Protein AF-A0A966EB46-F1 (afdb_monomer)

Structure (mmCIF, N/CA/C/O backbone):
data_AF-A0A966EB46-F1
#
_entry.id   AF-A0A966EB46-F1
#
loop_
_atom_site.group_PDB
_atom_site.id
_atom_site.type_symbol
_atom_site.label_atom_id
_atom_site.label_alt_id
_atom_site.label_comp_id
_atom_site.label_asym_id
_atom_site.label_entity_id
_atom_site.label_seq_id
_atom_site.pdbx_PDB_ins_code
_atom_site.Cartn_x
_atom_site.Cartn_y
_atom_site.Cartn_z
_atom_site.occupancy
_atom_site.B_iso_or_equiv
_atom_site.auth_seq_id
_atom_site.auth_comp_id
_atom_site.auth_asym_id
_atom_site.auth_atom_id
_atom_site.pdbx_PDB_model_num
ATOM 1 N N . MET A 1 1 ? -11.221 33.953 23.189 1.00 56.94 1 MET A N 1
ATOM 2 C CA . MET A 1 1 ? -9.857 33.584 22.719 1.00 56.94 1 MET A CA 1
ATOM 3 C C . MET A 1 1 ? -8.911 34.743 23.007 1.00 56.94 1 MET A C 1
ATOM 5 O O . MET A 1 1 ? -9.134 35.820 22.478 1.00 56.94 1 MET A O 1
ATOM 9 N N . THR A 1 2 ? -7.907 34.552 23.865 1.00 74.56 2 THR A N 1
ATOM 10 C CA . THR A 1 2 ? -7.032 35.621 24.384 1.00 74.56 2 THR A CA 1
ATOM 11 C C . THR A 1 2 ? -6.079 36.184 23.319 1.00 74.56 2 THR A C 1
ATOM 13 O O . THR A 1 2 ? -5.550 35.447 22.484 1.00 74.56 2 THR A O 1
ATOM 16 N N . GLN A 1 3 ? -5.844 37.499 23.348 1.00 78.00 3 GLN A N 1
ATOM 17 C CA . GLN A 1 3 ? -4.992 38.256 22.413 1.00 78.00 3 GLN A CA 1
ATOM 18 C C . GLN A 1 3 ? -3.565 37.676 22.290 1.00 78.00 3 GLN A C 1
ATOM 20 O O . GLN A 1 3 ? -2.986 37.659 21.202 1.00 78.00 3 GLN A O 1
ATOM 25 N N . ALA A 1 4 ? -3.046 37.088 23.373 1.00 75.81 4 ALA A N 1
ATOM 26 C CA . ALA A 1 4 ? -1.774 36.365 23.407 1.00 75.81 4 ALA A CA 1
ATOM 27 C C . ALA A 1 4 ? -1.744 35.136 22.474 1.00 75.81 4 ALA A C 1
ATOM 29 O O . ALA A 1 4 ? -0.764 34.907 21.768 1.00 75.81 4 ALA A O 1
ATOM 30 N N . ARG A 1 5 ? -2.848 34.379 22.387 1.00 77.06 5 ARG A N 1
ATOM 31 C CA . ARG A 1 5 ? -2.943 33.172 21.547 1.00 77.06 5 ARG A CA 1
ATOM 32 C C . ARG A 1 5 ? -2.985 33.511 20.053 1.00 77.06 5 ARG A C 1
ATOM 34 O O . ARG A 1 5 ? -2.507 32.726 19.239 1.00 77.06 5 ARG A O 1
ATOM 41 N N . ARG A 1 6 ? -3.522 34.685 19.684 1.00 78.69 6 ARG A N 1
ATOM 42 C CA . ARG A 1 6 ? -3.468 35.205 18.304 1.00 78.69 6 ARG A CA 1
ATOM 43 C C . ARG A 1 6 ? -2.052 35.635 17.919 1.00 78.69 6 ARG A C 1
ATOM 45 O O . ARG A 1 6 ? -1.591 35.226 16.861 1.00 78.69 6 ARG A O 1
ATOM 52 N N . ARG A 1 7 ? -1.342 36.375 18.782 1.00 82.44 7 ARG A N 1
ATOM 53 C CA . ARG A 1 7 ? 0.055 36.783 18.529 1.00 82.44 7 ARG A CA 1
ATOM 54 C C . ARG A 1 7 ? 0.994 35.580 18.383 1.00 82.44 7 ARG A C 1
ATOM 56 O O . ARG A 1 7 ? 1.761 35.535 17.430 1.00 82.44 7 ARG A O 1
ATOM 63 N N . ALA A 1 8 ? 0.867 34.570 19.247 1.00 80.12 8 ALA A N 1
ATOM 64 C CA . ALA A 1 8 ? 1.670 33.347 19.162 1.00 80.12 8 ALA A CA 1
ATOM 65 C C . ALA A 1 8 ? 1.448 32.575 17.846 1.00 80.12 8 ALA A C 1
ATOM 67 O O . ALA A 1 8 ? 2.410 32.148 17.211 1.00 80.12 8 ALA A O 1
ATOM 68 N N . LYS A 1 9 ? 0.191 32.448 17.390 1.00 82.69 9 LYS A N 1
ATOM 69 C CA . LYS A 1 9 ? -0.121 31.834 16.087 1.00 82.69 9 LYS A CA 1
ATOM 70 C C . LYS A 1 9 ? 0.462 32.622 14.915 1.00 82.69 9 LYS A C 1
ATOM 72 O O . LYS A 1 9 ? 0.921 32.014 13.957 1.00 82.69 9 LYS A O 1
ATOM 77 N N . LEU A 1 10 ? 0.448 33.950 14.994 1.00 85.50 10 LEU A N 1
ATOM 78 C CA . LEU A 1 10 ? 0.932 34.825 13.926 1.00 85.50 10 LEU A CA 1
ATOM 79 C C . LEU A 1 10 ? 2.463 34.764 13.800 1.00 85.50 10 LEU A C 1
ATOM 81 O O . LEU A 1 10 ? 2.973 34.635 12.694 1.00 85.50 10 LEU A O 1
ATOM 85 N N . ILE A 1 11 ? 3.183 34.732 14.927 1.00 85.38 11 ILE A N 1
ATOM 86 C CA . ILE A 1 11 ? 4.644 34.536 14.961 1.00 85.38 11 ILE A CA 1
ATOM 87 C C . ILE A 1 11 ? 5.025 33.147 14.433 1.00 85.38 11 ILE A C 1
ATOM 89 O O . ILE A 1 11 ? 5.951 33.022 13.634 1.00 85.38 11 ILE A O 1
ATOM 93 N N . LEU A 1 12 ? 4.292 32.102 14.837 1.00 84.38 12 LEU A N 1
ATOM 94 C CA . LEU A 1 12 ? 4.511 30.745 14.334 1.00 84.38 12 LEU A CA 1
ATOM 95 C C . LEU A 1 12 ? 4.278 30.667 12.819 1.00 84.38 12 LEU A C 1
ATOM 97 O O . LEU A 1 12 ? 5.110 30.118 12.104 1.00 84.38 12 LEU A O 1
ATOM 101 N N . CYS A 1 13 ? 3.182 31.254 12.329 1.00 85.31 13 CYS A N 1
ATOM 102 C CA . CYS A 1 13 ? 2.861 31.299 10.905 1.00 85.31 13 CYS A CA 1
ATOM 103 C C . CYS A 1 13 ? 3.942 32.036 10.107 1.00 85.31 13 CYS A C 1
ATOM 105 O O . CYS A 1 13 ? 4.389 31.529 9.084 1.00 85.31 13 CYS A O 1
ATOM 107 N N . LEU A 1 14 ? 4.405 33.191 10.593 1.00 86.56 14 LEU A N 1
ATOM 108 C CA . LEU A 1 14 ? 5.467 33.961 9.947 1.00 86.56 14 LEU A CA 1
ATOM 109 C C . LEU A 1 14 ? 6.773 33.159 9.872 1.00 86.56 14 LEU A C 1
ATOM 111 O O . LEU A 1 14 ? 7.412 33.112 8.825 1.00 86.56 14 LEU A O 1
ATOM 115 N N . ARG A 1 15 ? 7.147 32.474 10.960 1.00 83.94 15 ARG A N 1
ATOM 116 C CA . ARG A 1 15 ? 8.347 31.628 11.005 1.00 83.94 15 ARG A CA 1
ATOM 117 C C . ARG A 1 15 ? 8.254 30.446 10.034 1.00 83.94 15 ARG A C 1
ATOM 119 O O . ARG A 1 15 ? 9.239 30.131 9.371 1.00 83.94 15 ARG A O 1
ATOM 126 N N . VAL A 1 16 ? 7.084 29.815 9.916 1.00 83.25 16 VAL A N 1
ATOM 127 C CA . VAL A 1 16 ? 6.846 28.741 8.933 1.00 83.25 16 VAL A CA 1
ATOM 128 C C . VAL A 1 16 ? 6.938 29.280 7.503 1.00 83.25 16 VAL A C 1
ATOM 130 O O . VAL A 1 16 ? 7.611 28.688 6.671 1.00 83.25 16 VAL A O 1
ATOM 133 N N . VAL A 1 17 ? 6.337 30.434 7.213 1.00 84.12 17 VAL A N 1
ATOM 134 C CA . VAL A 1 17 ? 6.397 31.034 5.871 1.00 84.12 17 VAL A CA 1
ATOM 135 C C . VAL A 1 17 ? 7.835 31.397 5.490 1.00 84.12 17 VAL A C 1
ATOM 137 O O . VAL A 1 17 ? 8.282 31.044 4.404 1.00 84.12 17 VAL A O 1
ATOM 140 N N . LEU A 1 18 ? 8.594 32.028 6.392 1.00 86.88 18 LEU A N 1
ATOM 141 C CA . LEU A 1 18 ? 9.994 32.386 6.141 1.00 86.88 18 LEU A CA 1
ATOM 142 C C . LEU A 1 18 ? 10.888 31.159 5.927 1.00 86.88 18 LEU A C 1
ATOM 144 O O . LEU A 1 18 ? 11.730 31.171 5.033 1.00 86.88 18 LEU A O 1
ATOM 148 N N . THR A 1 19 ? 10.694 30.094 6.709 1.00 84.75 19 THR A N 1
ATOM 149 C CA . THR A 1 19 ? 11.456 28.842 6.538 1.00 84.75 19 THR A CA 1
ATOM 150 C C . THR A 1 19 ? 11.133 28.159 5.212 1.00 84.75 19 THR A C 1
ATOM 152 O O . THR A 1 19 ? 12.053 27.731 4.519 1.00 84.75 19 THR A O 1
ATOM 155 N N . VAL A 1 20 ? 9.862 28.125 4.801 1.00 82.50 20 VAL A N 1
ATOM 156 C CA . VAL A 1 20 ? 9.465 27.594 3.487 1.00 82.50 20 VAL A CA 1
ATOM 157 C C . VAL A 1 20 ? 10.079 28.416 2.351 1.00 82.50 20 VAL A C 1
ATOM 159 O O . VAL A 1 20 ? 10.663 27.836 1.440 1.00 82.50 20 VAL A O 1
ATOM 162 N N . ILE A 1 21 ? 10.016 29.751 2.416 1.00 87.25 21 ILE A N 1
ATOM 163 C CA . ILE A 1 21 ? 10.618 30.633 1.400 1.00 87.25 21 ILE A CA 1
ATOM 164 C C . ILE A 1 21 ? 12.132 30.405 1.303 1.00 87.25 21 ILE A C 1
ATOM 166 O O . ILE A 1 21 ? 12.658 30.279 0.197 1.00 87.25 21 ILE A O 1
ATOM 170 N N . ALA A 1 22 ? 12.828 30.303 2.439 1.00 87.88 22 ALA A N 1
ATOM 171 C CA . ALA A 1 22 ? 14.268 30.053 2.470 1.00 87.88 22 ALA A CA 1
ATOM 172 C C . ALA A 1 22 ? 14.638 28.713 1.812 1.00 87.88 22 ALA A C 1
ATOM 174 O O . ALA A 1 22 ? 15.575 28.660 1.017 1.00 87.88 22 ALA A O 1
ATOM 175 N N . TRP A 1 23 ? 13.878 27.647 2.080 1.00 88.62 23 TRP A N 1
ATOM 176 C CA . TRP A 1 23 ? 14.103 26.345 1.449 1.00 88.62 23 TRP A CA 1
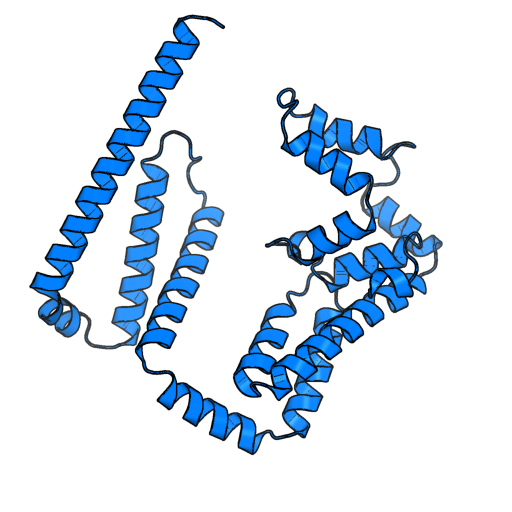ATOM 177 C C . TRP A 1 23 ? 13.801 26.340 -0.043 1.00 88.62 23 TRP A C 1
ATOM 179 O O . TRP A 1 23 ? 14.562 25.751 -0.804 1.00 88.62 23 TRP A O 1
ATOM 189 N N . VAL A 1 24 ? 12.738 27.016 -0.481 1.00 84.50 24 VAL A N 1
ATOM 190 C CA . VAL A 1 24 ? 12.439 27.156 -1.913 1.00 84.50 24 VAL A CA 1
ATOM 191 C C . VAL A 1 24 ? 13.581 27.884 -2.622 1.00 84.50 24 VAL A C 1
ATOM 193 O O . VAL A 1 24 ? 14.070 27.396 -3.638 1.00 84.50 24 VAL A O 1
ATOM 196 N N . ALA A 1 25 ? 14.068 28.995 -2.062 1.00 86.19 25 ALA A N 1
ATOM 197 C CA . ALA A 1 25 ? 15.213 29.719 -2.612 1.00 86.19 25 ALA A CA 1
ATOM 198 C C . ALA A 1 25 ? 16.481 28.848 -2.649 1.00 86.19 25 ALA A C 1
ATOM 200 O O . ALA A 1 25 ? 17.177 28.822 -3.664 1.00 86.19 25 ALA A O 1
ATOM 201 N N . PHE A 1 26 ? 16.749 28.086 -1.583 1.00 88.19 26 PHE A N 1
ATOM 202 C CA . PHE A 1 26 ? 17.873 27.151 -1.527 1.00 88.19 26 PHE A CA 1
ATOM 203 C C . PHE A 1 26 ? 17.765 26.048 -2.586 1.00 88.19 26 PHE A C 1
ATOM 205 O O . PHE A 1 26 ? 18.744 25.776 -3.271 1.00 88.19 26 PHE A O 1
ATOM 212 N N . ILE A 1 27 ? 16.587 25.442 -2.767 1.00 83.38 27 ILE A N 1
ATOM 213 C CA . ILE A 1 27 ? 16.356 24.400 -3.778 1.00 83.38 27 ILE A CA 1
ATOM 214 C C . ILE A 1 27 ? 16.558 24.963 -5.186 1.00 83.38 27 ILE A C 1
ATOM 216 O O . ILE A 1 27 ? 17.227 24.330 -5.998 1.00 83.38 27 ILE A O 1
ATOM 220 N N . VAL A 1 28 ? 16.030 26.157 -5.475 1.00 85.75 28 VAL A N 1
ATOM 221 C CA . VAL A 1 28 ? 16.218 26.822 -6.775 1.00 85.75 28 VAL A CA 1
ATOM 222 C C . VAL A 1 28 ? 17.699 27.108 -7.028 1.00 85.75 28 VAL A C 1
ATOM 224 O O . VAL A 1 28 ? 18.202 26.816 -8.113 1.00 85.75 28 VAL A O 1
ATOM 227 N N . TYR A 1 29 ? 18.415 27.616 -6.022 1.00 87.00 29 TYR A N 1
ATOM 228 C CA . TYR A 1 29 ? 19.851 27.869 -6.113 1.00 87.00 29 TYR A CA 1
ATOM 229 C C . TYR A 1 29 ? 20.654 26.577 -6.312 1.00 87.00 29 TYR A C 1
ATOM 231 O O . TYR A 1 29 ? 21.479 26.499 -7.220 1.00 87.00 29 TYR A O 1
ATOM 239 N N . ALA A 1 30 ? 20.377 25.538 -5.522 1.00 82.62 30 ALA A N 1
ATOM 240 C CA . ALA A 1 30 ? 21.029 24.236 -5.625 1.00 82.62 30 ALA A CA 1
ATOM 241 C C . ALA A 1 30 ? 20.759 23.568 -6.981 1.00 82.62 30 ALA A C 1
ATOM 243 O O . ALA A 1 30 ? 21.666 22.985 -7.568 1.00 82.62 30 ALA A O 1
ATOM 244 N N . HIS A 1 31 ? 19.543 23.694 -7.515 1.00 80.88 31 HIS A N 1
ATOM 245 C CA . HIS A 1 31 ? 19.193 23.208 -8.847 1.00 80.88 31 HIS A CA 1
ATOM 246 C C . HIS A 1 31 ? 19.954 23.968 -9.943 1.00 80.88 31 HIS A C 1
ATOM 248 O O . HIS A 1 31 ? 20.527 23.345 -10.834 1.00 80.88 31 HIS A O 1
ATOM 254 N N . HIS A 1 32 ? 20.023 25.301 -9.860 1.00 85.19 32 HIS A N 1
ATOM 255 C CA . HIS A 1 32 ? 20.805 26.116 -10.793 1.00 85.19 32 HIS A CA 1
ATOM 256 C C . HIS A 1 32 ? 22.296 25.742 -10.760 1.00 85.19 32 HIS A C 1
ATOM 258 O O . HIS A 1 32 ? 22.914 25.547 -11.806 1.00 85.19 32 HIS A O 1
ATOM 264 N N . LEU A 1 33 ? 22.864 25.580 -9.560 1.00 82.69 33 LEU A N 1
ATOM 265 C CA . LEU A 1 33 ? 24.246 25.139 -9.371 1.00 82.69 33 LEU A CA 1
ATOM 266 C C . LEU A 1 33 ? 24.458 23.727 -9.935 1.00 82.69 33 LEU A C 1
ATOM 268 O O . LEU A 1 33 ? 25.438 23.473 -10.628 1.00 82.69 33 LEU A O 1
ATOM 272 N N . SER A 1 34 ? 23.507 22.819 -9.708 1.00 78.19 34 SER A N 1
ATOM 273 C CA . SER A 1 34 ? 23.574 21.462 -10.246 1.00 78.19 34 SER A CA 1
ATOM 274 C C . SER A 1 34 ? 23.610 21.451 -11.769 1.00 78.19 34 SER A C 1
ATOM 276 O O . SER A 1 34 ? 24.324 20.618 -12.311 1.00 78.19 34 SER A O 1
ATOM 278 N N . HIS A 1 35 ? 22.874 22.330 -12.457 1.00 79.44 35 HIS A N 1
ATOM 279 C CA . HIS A 1 35 ? 22.935 22.440 -13.923 1.00 79.44 35 HIS A CA 1
ATOM 280 C C . HIS A 1 35 ? 24.264 23.014 -14.404 1.00 79.44 35 HIS A C 1
ATOM 282 O O . HIS A 1 35 ? 24.820 22.510 -15.377 1.00 79.44 35 HIS A O 1
ATOM 288 N N . ALA A 1 36 ? 24.803 24.010 -13.698 1.00 84.25 36 ALA A N 1
ATOM 289 C CA . ALA A 1 36 ? 26.088 24.619 -14.034 1.00 84.25 36 ALA A CA 1
ATOM 290 C C . ALA A 1 36 ? 27.265 23.630 -13.919 1.00 84.25 36 ALA A C 1
ATOM 292 O O . ALA A 1 36 ? 28.162 23.653 -14.755 1.00 84.25 36 ALA A O 1
ATOM 293 N N . TYR A 1 37 ? 27.233 22.727 -12.931 1.00 84.19 37 TYR A N 1
ATOM 294 C CA . TYR A 1 37 ? 28.319 21.776 -12.645 1.00 84.19 37 TYR A CA 1
ATOM 295 C C . TYR A 1 37 ? 27.968 20.316 -12.971 1.00 84.19 37 TYR A C 1
ATOM 297 O O . TYR A 1 37 ? 28.654 19.385 -12.547 1.00 84.19 37 TYR A O 1
ATOM 305 N N . LEU A 1 38 ? 26.901 20.080 -13.740 1.00 76.69 38 LEU A N 1
ATOM 306 C CA . LEU A 1 38 ? 26.339 18.740 -13.949 1.00 76.69 38 LEU A CA 1
ATOM 307 C C . LEU A 1 38 ? 27.336 17.771 -14.610 1.00 76.69 38 LEU A C 1
ATOM 309 O O . LEU A 1 38 ? 27.320 16.574 -14.323 1.00 76.69 38 LEU A O 1
ATOM 313 N N . GLY A 1 39 ? 28.213 18.288 -15.478 1.00 73.12 39 GLY A N 1
ATOM 314 C CA . GLY A 1 39 ? 29.269 17.518 -16.142 1.00 73.12 39 GLY A CA 1
ATOM 315 C C . GLY A 1 39 ? 30.388 17.077 -15.194 1.00 73.12 39 GLY A C 1
ATOM 316 O O . GLY A 1 39 ? 30.780 15.912 -15.220 1.00 73.12 39 GLY A O 1
ATOM 317 N N . GLU A 1 40 ? 30.843 17.971 -14.315 1.00 80.50 40 GLU A N 1
ATOM 318 C CA . GLU A 1 40 ? 31.893 17.694 -13.323 1.00 80.50 40 GLU A CA 1
ATOM 319 C C . GLU A 1 40 ? 31.397 16.767 -12.208 1.00 80.50 40 GLU A C 1
ATOM 321 O O . GLU A 1 40 ? 32.100 15.857 -11.775 1.00 80.50 40 GLU A O 1
ATOM 326 N N . ILE A 1 41 ? 30.143 16.937 -11.783 1.00 74.38 41 ILE A N 1
ATOM 327 C CA . ILE A 1 41 ? 29.510 16.057 -10.794 1.00 74.38 41 ILE A CA 1
ATOM 328 C C . ILE A 1 41 ? 29.399 14.631 -11.351 1.00 74.38 41 ILE A C 1
ATOM 330 O O . ILE A 1 41 ? 29.695 13.659 -10.654 1.00 74.38 41 ILE A O 1
ATOM 334 N N . LYS A 1 42 ? 29.003 14.487 -12.623 1.00 76.12 42 LYS A N 1
ATOM 335 C CA . LYS A 1 42 ? 28.895 13.175 -13.275 1.00 76.12 42 LYS A CA 1
ATOM 336 C C . LYS A 1 42 ? 30.251 12.499 -13.459 1.00 76.12 42 LYS A C 1
ATOM 338 O O . LYS A 1 42 ? 30.329 11.291 -13.239 1.00 76.12 42 LYS A O 1
ATOM 343 N N . SER A 1 43 ? 31.294 13.244 -13.829 1.00 77.69 43 SER A N 1
ATOM 344 C CA . SER A 1 43 ? 32.644 12.690 -13.981 1.00 77.69 43 SER A CA 1
ATOM 345 C C . SER A 1 43 ? 33.265 12.302 -12.635 1.00 77.69 43 SER A C 1
ATOM 347 O O . SER A 1 43 ? 33.896 11.251 -12.550 1.00 77.69 43 SER A O 1
ATOM 349 N N . ALA A 1 44 ? 33.013 13.069 -11.569 1.00 78.38 44 ALA A N 1
ATOM 350 C CA . ALA A 1 44 ? 33.480 12.757 -10.218 1.00 78.38 44 ALA A CA 1
ATOM 351 C C . ALA A 1 44 ? 32.787 11.527 -9.606 1.00 78.38 44 ALA A C 1
ATOM 353 O O . ALA A 1 44 ? 33.417 10.745 -8.897 1.00 78.38 44 ALA A O 1
ATOM 354 N N . LEU A 1 45 ? 31.492 11.330 -9.882 1.00 77.62 45 LEU A N 1
ATOM 355 C CA . LEU A 1 45 ? 30.738 10.188 -9.356 1.00 77.62 45 LEU A CA 1
ATOM 356 C C . LEU A 1 45 ? 31.017 8.880 -10.107 1.00 77.62 45 LEU A C 1
ATOM 358 O O . LEU A 1 45 ? 30.687 7.822 -9.578 1.00 77.62 45 LEU A O 1
ATOM 362 N N . GLY A 1 46 ? 31.655 8.920 -11.279 1.00 79.75 46 GLY A N 1
ATOM 363 C CA . GLY A 1 46 ? 32.188 7.757 -11.997 1.00 79.75 46 GLY A CA 1
ATOM 364 C C . GLY A 1 46 ? 31.128 6.788 -12.534 1.00 79.75 46 GLY A C 1
ATOM 365 O O . GLY A 1 46 ? 30.875 6.739 -13.734 1.00 79.75 46 GLY A O 1
ATOM 366 N N . SER A 1 47 ? 30.509 5.994 -11.658 1.00 81.50 47 SER A N 1
ATOM 367 C CA . SER A 1 47 ? 29.567 4.928 -12.019 1.00 81.50 47 SER A CA 1
ATOM 368 C C . SER A 1 47 ? 28.095 5.343 -11.846 1.00 81.50 47 SER A C 1
ATOM 370 O O . SER A 1 47 ? 27.754 6.164 -10.996 1.00 81.50 47 SER A O 1
ATOM 372 N N . LYS A 1 48 ? 27.175 4.751 -12.620 1.00 76.19 48 LYS A N 1
ATOM 373 C CA . LYS A 1 48 ? 25.724 4.933 -12.415 1.00 76.19 48 LYS A CA 1
ATOM 374 C C . LYS A 1 48 ? 25.245 4.590 -10.986 1.00 76.19 48 LYS A C 1
ATOM 376 O O . LYS A 1 48 ? 24.513 5.401 -10.421 1.00 76.19 48 LYS A O 1
ATOM 381 N N . PRO A 1 49 ? 25.640 3.464 -10.351 1.00 77.12 49 PRO A N 1
ATOM 382 C CA . PRO A 1 49 ? 25.147 3.137 -9.009 1.00 77.12 49 PRO A CA 1
ATOM 383 C C . PRO A 1 49 ? 25.599 4.138 -7.938 1.00 77.12 49 PRO A C 1
ATOM 385 O O . PRO A 1 49 ? 24.819 4.476 -7.050 1.00 77.12 49 PRO A O 1
ATOM 388 N N . THR A 1 50 ? 26.813 4.686 -8.033 1.00 79.81 50 THR A N 1
ATOM 389 C CA . THR A 1 50 ? 27.285 5.729 -7.106 1.00 79.81 50 THR A CA 1
ATOM 390 C C . THR A 1 50 ? 26.513 7.038 -7.269 1.00 79.81 50 THR A C 1
ATOM 392 O O . THR A 1 50 ? 26.225 7.693 -6.269 1.00 79.81 50 THR A O 1
ATOM 395 N N . GLN A 1 51 ? 26.086 7.387 -8.488 1.00 79.56 51 GLN A N 1
ATOM 396 C CA . GLN A 1 51 ? 25.182 8.524 -8.716 1.00 79.56 51 GLN A CA 1
ATOM 397 C C . GLN A 1 51 ? 23.813 8.309 -8.051 1.00 79.56 51 GLN A C 1
ATOM 399 O O . GLN A 1 51 ? 23.295 9.225 -7.414 1.00 79.56 51 GLN A O 1
ATOM 404 N N . VAL A 1 52 ? 23.248 7.099 -8.138 1.00 79.06 52 VAL A N 1
ATOM 405 C CA . VAL A 1 52 ? 21.968 6.751 -7.492 1.00 79.06 52 VAL A CA 1
ATOM 406 C C . VAL A 1 52 ? 22.074 6.836 -5.969 1.00 79.06 52 VAL A C 1
ATOM 408 O O . VAL A 1 52 ? 21.230 7.457 -5.323 1.00 79.06 52 VAL A O 1
ATOM 411 N N . ILE A 1 53 ? 23.135 6.273 -5.386 1.00 81.75 53 ILE A N 1
ATOM 412 C CA . ILE A 1 53 ? 23.381 6.340 -3.938 1.00 81.75 53 ILE A CA 1
ATOM 413 C C . ILE A 1 53 ? 23.524 7.798 -3.486 1.00 81.75 53 ILE A C 1
ATOM 415 O O . ILE A 1 53 ? 22.891 8.202 -2.510 1.00 81.75 53 ILE A O 1
ATOM 419 N N . ALA A 1 54 ? 24.293 8.610 -4.216 1.00 83.50 54 ALA A N 1
ATOM 420 C CA . ALA A 1 54 ? 24.458 10.027 -3.908 1.00 83.50 54 ALA A CA 1
ATOM 421 C C . ALA A 1 54 ? 23.119 10.784 -3.952 1.00 83.50 54 ALA A C 1
ATOM 423 O O . ALA A 1 54 ? 22.830 11.563 -3.046 1.00 83.50 54 ALA A O 1
ATOM 424 N N . GLN A 1 55 ? 22.264 10.513 -4.943 1.00 82.50 55 GLN A N 1
ATOM 425 C CA . GLN A 1 55 ? 20.925 11.106 -5.036 1.00 82.50 55 GLN A CA 1
ATOM 426 C C . GLN A 1 55 ? 20.035 10.727 -3.848 1.00 82.50 55 GLN A C 1
ATOM 428 O O . GLN A 1 55 ? 19.380 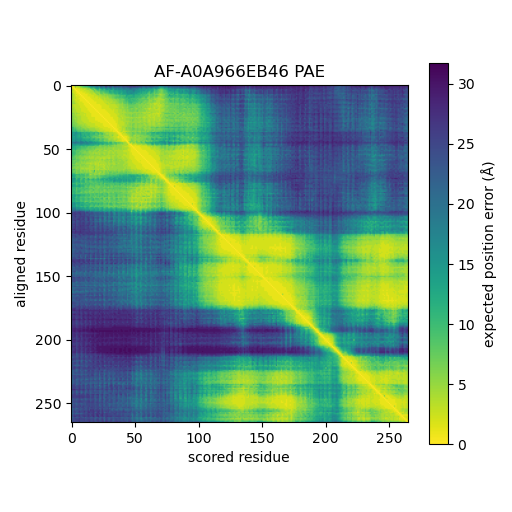11.599 -3.279 1.00 82.50 55 GLN A O 1
ATOM 433 N N . ILE A 1 56 ? 20.037 9.455 -3.432 1.00 81.50 56 ILE A N 1
ATOM 434 C CA . ILE A 1 56 ? 19.269 8.980 -2.269 1.00 81.50 56 ILE A CA 1
ATOM 435 C C . ILE A 1 56 ? 19.728 9.689 -0.994 1.00 81.50 56 ILE A C 1
ATOM 437 O O . ILE A 1 56 ? 18.893 10.148 -0.209 1.00 81.50 56 ILE A O 1
ATOM 441 N N . VAL A 1 57 ? 21.044 9.796 -0.786 1.00 84.62 57 VAL A N 1
ATOM 442 C CA . VAL A 1 57 ? 21.626 10.449 0.394 1.00 84.62 57 VAL A CA 1
ATOM 443 C C . VAL A 1 57 ? 21.286 11.937 0.411 1.00 84.62 57 VAL A C 1
ATOM 445 O O . VAL A 1 57 ? 20.802 12.434 1.426 1.00 84.62 57 VAL A O 1
ATOM 448 N N . VAL A 1 58 ? 21.473 12.638 -0.710 1.00 85.62 58 VAL A N 1
ATOM 449 C CA . VAL A 1 58 ? 21.184 14.075 -0.823 1.00 85.62 58 VAL A CA 1
ATOM 450 C C . VAL A 1 58 ? 19.698 14.358 -0.625 1.00 85.62 58 VAL A C 1
ATOM 452 O O . VAL A 1 58 ? 19.354 15.244 0.156 1.00 85.62 58 VAL A O 1
ATOM 455 N N . LEU A 1 59 ? 18.809 13.591 -1.265 1.00 82.50 59 LEU A N 1
ATOM 456 C CA . LEU A 1 59 ? 17.363 13.755 -1.110 1.00 82.50 59 LEU A CA 1
ATOM 457 C C . LEU A 1 59 ? 16.932 13.503 0.340 1.00 82.50 59 LEU A C 1
ATOM 459 O O . LEU A 1 59 ? 16.181 14.293 0.911 1.00 82.50 59 LEU A O 1
ATOM 463 N N . SER A 1 60 ? 17.459 12.446 0.962 1.00 82.19 60 SER A N 1
ATOM 464 C CA . SER A 1 60 ? 17.146 12.121 2.356 1.00 82.19 60 SER A CA 1
ATOM 465 C C . SER A 1 60 ? 17.635 13.203 3.319 1.00 82.19 60 SER A C 1
ATOM 467 O O . SER A 1 60 ? 16.896 13.613 4.212 1.00 82.19 60 SER A O 1
ATOM 469 N N . ALA A 1 61 ? 18.855 13.709 3.119 1.00 82.81 61 ALA A N 1
ATOM 470 C CA . ALA A 1 61 ? 19.401 14.801 3.915 1.00 82.81 61 ALA A CA 1
ATOM 471 C C . ALA A 1 61 ? 18.572 16.083 3.749 1.00 82.81 61 ALA A C 1
ATOM 473 O O . ALA A 1 61 ? 18.225 16.720 4.740 1.00 82.81 61 ALA A O 1
ATOM 474 N N . LEU A 1 62 ? 18.193 16.431 2.517 1.00 84.88 62 LEU A N 1
ATOM 475 C CA . LEU A 1 62 ? 17.396 17.620 2.219 1.00 84.88 62 LEU A CA 1
ATOM 476 C C . LEU A 1 62 ? 16.029 17.576 2.913 1.00 84.88 62 LEU A C 1
ATOM 478 O O . LEU A 1 62 ? 15.665 18.522 3.610 1.00 84.88 62 LEU A O 1
ATOM 482 N N . VAL A 1 63 ? 15.297 16.464 2.799 1.00 80.81 63 VAL A N 1
ATOM 483 C CA . VAL A 1 63 ? 13.995 16.314 3.468 1.00 80.81 63 VAL A CA 1
ATOM 484 C C . VAL A 1 63 ? 14.159 16.309 4.992 1.00 80.81 63 VAL A C 1
ATOM 486 O O . VAL A 1 63 ? 13.365 16.940 5.690 1.00 80.81 63 VAL A O 1
ATOM 489 N N . TYR A 1 64 ? 15.210 15.675 5.521 1.00 84.12 64 TYR A N 1
ATOM 490 C C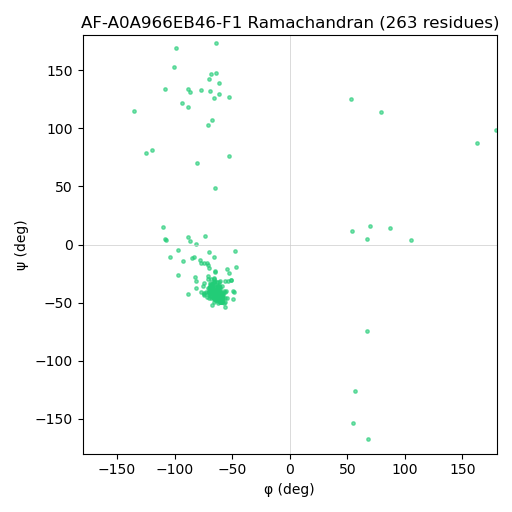A . TYR A 1 64 ? 15.509 15.694 6.954 1.00 84.12 64 TYR A CA 1
ATOM 491 C C . TYR A 1 64 ? 15.766 17.117 7.475 1.00 84.12 64 TYR A C 1
ATOM 493 O O . TYR A 1 64 ? 15.175 17.517 8.479 1.00 84.12 64 TYR A O 1
ATOM 501 N N . PHE A 1 65 ? 16.586 17.916 6.784 1.00 84.12 65 PHE A N 1
ATOM 502 C CA . PHE A 1 65 ? 16.868 19.299 7.179 1.00 84.12 65 PHE A CA 1
ATOM 503 C C . PHE A 1 65 ? 15.644 20.215 7.046 1.00 84.12 65 PHE A C 1
ATOM 505 O O . PHE A 1 65 ? 15.427 21.063 7.917 1.00 84.12 65 PHE A O 1
ATOM 512 N N . ILE A 1 66 ? 14.804 20.020 6.022 1.00 81.94 66 ILE A N 1
ATOM 513 C CA . ILE A 1 66 ? 13.512 20.713 5.911 1.00 81.94 66 ILE A CA 1
ATOM 514 C C . ILE A 1 66 ? 12.653 20.400 7.135 1.00 81.94 66 ILE A C 1
ATOM 516 O O . ILE A 1 66 ? 12.164 21.320 7.792 1.00 81.94 66 ILE A O 1
ATOM 520 N N . MET A 1 67 ? 12.516 19.120 7.487 1.00 77.94 67 MET A N 1
ATOM 521 C CA . MET A 1 67 ? 11.723 18.715 8.645 1.00 77.94 67 MET A CA 1
ATOM 522 C C . MET A 1 67 ? 12.282 19.256 9.964 1.00 77.94 67 MET A C 1
ATOM 524 O O . MET A 1 67 ? 11.506 19.729 10.790 1.00 77.94 67 MET A O 1
ATOM 528 N N . LEU A 1 68 ? 13.606 19.265 10.141 1.00 82.19 68 LEU A N 1
ATOM 529 C CA . LEU A 1 68 ? 14.262 19.817 11.331 1.00 82.19 68 LEU A CA 1
ATOM 530 C C . LEU A 1 68 ? 14.066 21.339 11.459 1.00 82.19 68 LEU A C 1
ATOM 532 O O . LEU A 1 68 ? 13.988 21.872 12.564 1.00 82.19 68 LEU A O 1
ATOM 536 N N . SER A 1 69 ? 13.972 22.052 10.335 1.00 81.31 69 SER A N 1
ATOM 537 C CA . SER A 1 69 ? 13.768 23.507 10.324 1.00 81.31 69 SER A CA 1
ATOM 538 C C . SER A 1 69 ? 12.336 23.938 10.679 1.00 81.31 69 SER A C 1
ATOM 540 O O . SER A 1 69 ? 12.104 25.106 11.011 1.00 81.31 69 SER A O 1
ATOM 542 N N . LEU A 1 70 ? 11.373 23.009 10.636 1.00 80.38 70 LEU A N 1
ATOM 543 C CA . LEU A 1 70 ? 9.962 23.279 10.888 1.00 80.38 70 LEU A CA 1
ATOM 544 C C . LEU A 1 70 ? 9.634 23.156 12.389 1.00 80.38 70 LEU A C 1
ATOM 546 O O . LEU A 1 70 ? 9.701 22.069 12.956 1.00 80.38 70 LEU A O 1
ATOM 550 N N . PRO A 1 71 ? 9.179 24.238 13.049 1.00 72.94 71 PRO A N 1
ATOM 551 C CA . PRO A 1 71 ? 9.038 24.294 14.509 1.00 72.94 71 PRO A CA 1
ATOM 552 C C . PRO A 1 71 ? 7.912 23.420 15.091 1.00 72.94 71 PRO A C 1
ATOM 554 O O . PRO A 1 71 ? 7.756 23.365 16.307 1.00 72.94 71 PRO A O 1
ATOM 557 N N . PHE A 1 72 ? 7.088 22.796 14.247 1.00 74.62 72 PHE A N 1
ATOM 558 C CA . PHE A 1 72 ? 5.950 21.969 14.657 1.00 74.62 72 PHE A CA 1
ATOM 559 C C . PHE A 1 72 ? 6.210 20.465 14.530 1.00 74.62 72 PHE A C 1
ATOM 561 O O . PHE A 1 72 ? 5.389 19.677 15.003 1.00 74.62 72 PHE A O 1
ATOM 568 N N . LEU A 1 73 ? 7.301 20.059 13.874 1.00 72.19 73 LEU A N 1
ATOM 569 C CA . LEU A 1 73 ? 7.608 18.648 13.690 1.00 72.19 73 LEU A CA 1
ATOM 570 C C . LEU A 1 73 ? 8.428 18.130 14.878 1.00 72.19 73 LEU A C 1
ATOM 572 O O . LEU A 1 73 ? 9.378 18.788 15.302 1.00 72.19 73 LEU A O 1
ATOM 576 N N . PRO A 1 74 ? 8.070 16.964 15.441 1.00 73.81 74 PRO A N 1
ATOM 577 C CA . PRO A 1 74 ? 8.912 16.311 16.429 1.00 73.81 74 PRO A CA 1
ATOM 578 C C . PRO A 1 74 ? 10.243 15.906 15.784 1.00 73.81 74 PRO A C 1
ATOM 580 O O . PRO A 1 74 ? 10.280 15.543 14.606 1.00 73.81 74 PRO A O 1
ATOM 583 N N . ASN A 1 75 ? 11.326 15.924 16.565 1.00 76.88 75 ASN A N 1
ATOM 584 C CA . ASN A 1 75 ? 12.625 15.428 16.112 1.00 76.88 75 ASN A CA 1
ATOM 585 C C . ASN A 1 75 ? 12.468 14.002 15.571 1.00 76.88 75 ASN A C 1
ATOM 587 O O . ASN A 1 75 ? 11.920 13.129 16.253 1.00 76.88 75 ASN A O 1
ATOM 591 N N . LEU A 1 76 ? 12.941 13.765 14.345 1.00 75.12 76 LEU A N 1
ATOM 592 C CA . LEU A 1 76 ? 12.884 12.438 13.752 1.00 75.12 76 LEU A CA 1
ATOM 593 C C . LEU A 1 76 ? 13.828 11.514 14.524 1.00 75.12 76 LEU A C 1
ATOM 595 O O . LEU A 1 76 ? 15.045 11.596 14.395 1.00 75.12 76 LEU A O 1
ATOM 599 N N . GLY A 1 77 ? 13.258 10.614 15.325 1.00 80.06 77 GLY A N 1
ATOM 600 C CA . GLY A 1 77 ? 14.006 9.483 15.866 1.00 80.06 77 GLY A CA 1
ATOM 601 C C . GLY A 1 77 ? 14.476 8.546 14.748 1.00 80.06 77 GLY A C 1
ATOM 602 O O . GLY A 1 77 ? 14.056 8.669 13.596 1.00 80.06 77 GLY A O 1
ATOM 603 N N . VAL A 1 78 ? 15.288 7.547 15.100 1.00 77.19 78 VAL A N 1
ATOM 604 C CA . VAL A 1 78 ? 15.876 6.580 14.149 1.00 77.19 78 VAL A CA 1
ATOM 605 C C . VAL A 1 78 ? 14.826 5.976 13.206 1.00 77.19 78 VAL A C 1
ATOM 607 O O . VAL A 1 78 ? 15.051 5.900 12.004 1.00 77.19 78 VAL A O 1
ATOM 610 N N . ARG A 1 79 ? 13.627 5.657 13.719 1.00 66.62 79 ARG A N 1
ATOM 611 C CA . ARG A 1 79 ? 12.502 5.147 12.913 1.00 66.62 79 ARG A CA 1
ATOM 612 C C . ARG A 1 79 ? 12.060 6.118 11.814 1.00 66.62 79 ARG A C 1
ATOM 614 O O . ARG A 1 79 ? 11.791 5.689 10.700 1.00 66.62 79 ARG A O 1
ATOM 621 N N . GLY A 1 80 ? 11.991 7.414 12.115 1.00 73.75 80 GLY A N 1
ATOM 622 C CA . GLY A 1 80 ? 11.610 8.439 11.142 1.00 73.75 80 GLY A CA 1
ATOM 623 C C . GLY A 1 80 ? 12.657 8.598 10.043 1.00 73.75 80 GLY A C 1
ATOM 624 O O . GLY A 1 80 ? 12.302 8.670 8.871 1.00 73.75 80 GLY A O 1
ATOM 625 N N . VAL A 1 81 ? 13.941 8.564 10.412 1.00 79.62 81 VAL A N 1
ATOM 626 C CA . VAL A 1 81 ? 15.055 8.593 9.451 1.00 79.62 81 VAL A CA 1
ATOM 627 C C . VAL A 1 81 ? 15.019 7.365 8.538 1.00 79.62 81 VAL A C 1
ATOM 629 O O . VAL A 1 81 ? 15.173 7.510 7.329 1.00 79.62 81 VAL A O 1
ATOM 632 N N . SER A 1 82 ? 14.734 6.173 9.076 1.00 73.62 82 SER A N 1
ATOM 633 C CA . SER A 1 82 ? 14.588 4.951 8.274 1.00 73.62 82 SER A CA 1
ATOM 634 C C . SER A 1 82 ? 13.420 5.027 7.289 1.00 73.62 82 SER A C 1
ATOM 636 O O . SER A 1 82 ? 13.589 4.670 6.126 1.00 73.62 82 SER A O 1
ATOM 638 N N . VAL A 1 83 ? 12.250 5.523 7.716 1.00 72.81 83 VAL A N 1
ATOM 639 C CA . VAL A 1 83 ? 11.096 5.708 6.818 1.00 72.81 83 VAL A CA 1
ATOM 640 C C . VAL A 1 83 ? 11.426 6.710 5.712 1.00 72.81 83 VAL A C 1
ATOM 642 O O . VAL A 1 83 ? 11.117 6.467 4.550 1.00 72.81 83 VAL A O 1
ATOM 645 N N . LEU A 1 84 ? 12.092 7.813 6.050 1.00 77.38 84 LEU A N 1
ATOM 646 C CA . LEU A 1 84 ? 12.475 8.848 5.094 1.00 77.38 84 LEU A CA 1
ATOM 647 C C . LEU A 1 84 ? 13.494 8.318 4.072 1.00 77.38 84 LEU A C 1
ATOM 649 O O . LEU A 1 84 ? 13.300 8.507 2.874 1.00 77.38 84 LEU A O 1
ATOM 653 N N . ALA A 1 85 ? 14.510 7.574 4.517 1.00 75.25 85 ALA A N 1
ATOM 654 C CA . ALA A 1 85 ? 15.461 6.909 3.627 1.00 75.25 85 ALA A CA 1
ATOM 655 C C . ALA A 1 85 ? 14.769 5.894 2.702 1.00 75.25 85 ALA A C 1
ATOM 657 O O . ALA A 1 85 ? 15.037 5.879 1.503 1.00 75.25 85 ALA A O 1
ATOM 658 N N . MET A 1 86 ? 13.835 5.094 3.231 1.00 77.88 86 MET A N 1
ATOM 659 C CA . MET A 1 86 ? 13.043 4.147 2.440 1.00 77.88 86 MET A CA 1
ATOM 660 C C . MET A 1 86 ? 12.253 4.857 1.332 1.00 77.88 86 MET A C 1
ATOM 662 O O . MET A 1 86 ? 12.313 4.445 0.175 1.00 77.88 86 MET A O 1
ATOM 666 N N . TRP A 1 87 ? 11.559 5.952 1.656 1.00 73.94 87 TRP A N 1
ATOM 667 C CA . TRP A 1 87 ? 10.827 6.738 0.659 1.00 73.94 87 TRP A CA 1
ATOM 668 C C . TRP A 1 87 ? 11.752 7.372 -0.378 1.00 73.94 87 TRP A C 1
ATOM 670 O O . TRP A 1 87 ? 11.444 7.307 -1.566 1.00 73.94 87 TRP A O 1
ATOM 680 N N . SER A 1 88 ? 12.899 7.922 0.030 1.00 74.50 88 SER A N 1
ATOM 681 C CA . SER A 1 88 ? 13.897 8.462 -0.900 1.00 74.50 88 SER A CA 1
ATOM 682 C C . SER A 1 88 ? 14.425 7.399 -1.864 1.00 74.50 88 SER A C 1
ATOM 684 O O . SER A 1 88 ? 14.564 7.680 -3.051 1.00 74.50 88 SER A O 1
ATOM 686 N N . ILE A 1 89 ? 14.676 6.174 -1.385 1.00 76.88 89 ILE A N 1
ATOM 687 C CA . ILE A 1 89 ? 15.086 5.041 -2.230 1.00 76.88 89 ILE A CA 1
ATOM 688 C C . ILE A 1 89 ? 14.014 4.749 -3.278 1.00 76.88 89 ILE A C 1
ATOM 690 O O . ILE A 1 89 ? 14.339 4.662 -4.461 1.00 76.88 89 ILE A O 1
ATOM 694 N N . ILE A 1 90 ? 12.747 4.634 -2.869 1.00 77.38 90 ILE A N 1
ATOM 695 C CA . ILE A 1 90 ? 11.627 4.362 -3.782 1.00 77.38 90 ILE A CA 1
ATOM 696 C C . ILE A 1 90 ? 11.511 5.467 -4.839 1.00 77.38 90 ILE A C 1
ATOM 698 O O . ILE A 1 90 ? 11.396 5.176 -6.028 1.00 77.38 90 ILE A O 1
ATOM 702 N N . LEU A 1 91 ? 11.585 6.733 -4.421 1.00 76.44 91 LEU A N 1
ATOM 703 C CA . LEU A 1 91 ? 11.401 7.893 -5.293 1.00 76.44 91 LEU A CA 1
ATOM 704 C C . LEU A 1 91 ? 12.548 8.027 -6.308 1.00 76.44 91 LEU A C 1
ATOM 706 O O . LEU A 1 91 ? 12.297 8.191 -7.501 1.00 76.44 91 LEU A O 1
ATOM 710 N N . VAL A 1 92 ? 13.802 7.887 -5.860 1.00 79.50 92 VAL A N 1
ATOM 711 C CA . VAL A 1 92 ? 14.978 7.926 -6.746 1.00 79.50 92 VAL A CA 1
ATOM 712 C C . VAL A 1 92 ? 14.989 6.726 -7.691 1.00 79.50 92 VAL A C 1
ATOM 714 O O . VAL A 1 92 ? 15.232 6.899 -8.883 1.00 79.50 92 VAL A O 1
ATOM 717 N N . SER A 1 93 ? 14.671 5.526 -7.200 1.00 73.06 93 SER A N 1
ATOM 718 C CA . SER A 1 93 ? 14.604 4.325 -8.043 1.00 73.06 93 SER A CA 1
ATOM 719 C C . SER A 1 93 ? 13.519 4.459 -9.112 1.00 73.06 93 SER A C 1
ATOM 721 O O . SER A 1 93 ? 13.775 4.180 -10.280 1.00 73.06 93 SER A O 1
ATOM 723 N N . GLY A 1 94 ? 12.335 4.961 -8.744 1.00 71.62 94 GLY A N 1
ATOM 724 C CA . GLY A 1 94 ? 11.250 5.238 -9.686 1.00 71.62 94 GLY A CA 1
ATOM 725 C C . GLY A 1 94 ? 11.625 6.289 -10.735 1.00 71.62 94 GLY A C 1
ATOM 726 O O . GLY A 1 94 ? 11.355 6.097 -11.918 1.00 71.62 94 GLY A O 1
ATOM 727 N N . HIS A 1 95 ? 12.308 7.365 -10.331 1.00 78.06 95 HIS A N 1
ATOM 728 C CA . HIS A 1 95 ? 12.808 8.386 -11.254 1.00 78.06 95 HIS A CA 1
ATOM 729 C C . HIS A 1 95 ? 13.831 7.816 -12.248 1.00 78.06 95 HIS A C 1
ATOM 731 O O . HIS A 1 95 ? 13.749 8.097 -13.441 1.00 78.06 95 HIS A O 1
ATOM 737 N N . GLN A 1 96 ? 14.771 6.987 -11.783 1.00 74.44 96 GLN A N 1
ATOM 738 C CA . GLN A 1 96 ? 15.773 6.352 -12.646 1.00 74.44 96 GLN A CA 1
ATOM 739 C C . GLN A 1 96 ? 15.131 5.371 -13.636 1.00 74.44 96 GLN A C 1
ATOM 741 O O . GLN A 1 96 ? 15.393 5.453 -14.835 1.00 74.44 96 GLN A O 1
ATOM 746 N N . LEU A 1 97 ? 14.212 4.522 -13.164 1.00 67.75 97 LEU A N 1
ATOM 747 C CA . LEU A 1 97 ? 13.430 3.616 -14.015 1.00 67.75 97 LEU A CA 1
ATOM 748 C C . LEU A 1 97 ? 12.614 4.372 -15.074 1.00 67.75 97 LEU A C 1
ATOM 750 O O . LEU A 1 97 ? 12.483 3.904 -16.202 1.00 67.75 97 LEU A O 1
ATOM 754 N N . SER A 1 98 ? 12.099 5.556 -14.737 1.00 66.94 98 SER A N 1
ATOM 755 C CA . SER A 1 98 ? 11.371 6.401 -15.687 1.00 66.94 98 SER A CA 1
ATOM 756 C C . SER A 1 98 ? 12.275 7.026 -16.756 1.00 66.94 98 SER A C 1
ATOM 758 O O . SER A 1 98 ? 11.781 7.348 -17.837 1.00 66.94 98 SER A O 1
ATOM 760 N N . HIS A 1 99 ? 13.564 7.234 -16.470 1.00 67.44 99 HIS A N 1
ATOM 761 C CA . HIS A 1 99 ? 14.490 7.952 -17.351 1.00 67.44 99 HIS A CA 1
ATOM 762 C C . HIS A 1 99 ? 15.346 7.035 -18.234 1.00 67.44 99 HIS A C 1
ATOM 764 O O . HIS A 1 99 ? 15.724 7.455 -19.326 1.00 67.44 99 HIS A O 1
ATOM 770 N N . GLU A 1 100 ? 15.613 5.790 -17.816 1.00 59.81 100 GLU A N 1
ATOM 771 C CA . GLU A 1 100 ? 16.372 4.808 -18.618 1.00 59.81 100 GLU A CA 1
ATOM 772 C C . GLU A 1 100 ? 15.582 4.228 -19.808 1.00 59.81 100 GLU A C 1
ATOM 774 O O . GLU A 1 100 ? 16.078 3.383 -20.548 1.00 59.81 100 GLU A O 1
ATOM 779 N N . GLY A 1 101 ? 14.390 4.762 -20.079 1.00 55.28 101 GLY A N 1
ATOM 780 C CA . GLY A 1 101 ? 13.593 4.412 -21.242 1.00 55.28 101 GLY A CA 1
ATOM 781 C C . GLY A 1 101 ? 12.866 3.096 -21.017 1.00 55.28 101 GLY A C 1
ATOM 782 O O . GLY A 1 101 ? 13.456 2.018 -20.985 1.00 55.28 101 GLY A O 1
ATOM 783 N N . PHE A 1 102 ? 11.539 3.183 -20.957 1.00 59.09 102 PHE A N 1
ATOM 784 C CA . PHE A 1 102 ? 10.627 2.040 -20.906 1.00 59.09 102 PHE A CA 1
ATOM 785 C C . PHE A 1 102 ? 10.937 0.942 -21.940 1.00 59.09 102 PHE A C 1
ATOM 787 O O . PHE A 1 102 ? 10.488 -0.180 -21.760 1.00 59.09 102 PHE A O 1
ATOM 794 N N . HIS A 1 103 ? 11.692 1.234 -23.003 1.00 59.19 103 HIS A N 1
ATOM 795 C CA . HIS A 1 103 ? 12.053 0.293 -24.060 1.00 59.19 103 HIS A CA 1
ATOM 796 C C . HIS A 1 103 ? 12.987 -0.834 -23.595 1.00 59.19 103 HIS A C 1
ATOM 798 O O . HIS A 1 103 ? 12.620 -1.990 -23.754 1.00 59.19 103 HIS A O 1
ATOM 804 N N . GLN A 1 104 ? 14.119 -0.542 -22.941 1.00 67.00 104 GLN A N 1
ATOM 805 C CA . GLN A 1 104 ? 15.041 -1.603 -22.493 1.00 67.00 104 GLN A CA 1
ATOM 806 C C . GLN A 1 104 ? 14.421 -2.465 -21.390 1.00 67.00 104 GLN A C 1
ATOM 808 O O . GLN A 1 104 ? 14.558 -3.687 -21.393 1.00 67.00 104 GLN A O 1
ATOM 813 N N . LEU A 1 105 ? 13.682 -1.834 -20.473 1.00 63.53 105 LEU A N 1
ATOM 814 C CA . LEU A 1 105 ? 12.955 -2.551 -19.430 1.00 63.53 105 LEU A CA 1
ATOM 815 C C . LEU A 1 105 ? 11.854 -3.430 -20.035 1.00 63.53 105 LEU A C 1
ATOM 817 O O . LEU A 1 105 ? 11.677 -4.565 -19.609 1.00 63.53 105 LEU A O 1
ATOM 821 N N . ARG A 1 106 ? 11.142 -2.934 -21.053 1.00 64.62 106 ARG A N 1
ATOM 822 C CA . ARG A 1 106 ? 10.116 -3.697 -21.767 1.00 64.62 106 ARG A CA 1
ATOM 823 C C . ARG A 1 106 ? 10.708 -4.863 -22.546 1.00 64.62 106 ARG A C 1
ATOM 825 O O . ARG A 1 106 ? 10.071 -5.904 -22.557 1.00 64.62 106 ARG A O 1
ATOM 832 N N . ASP A 1 107 ? 11.895 -4.728 -23.127 1.00 70.19 107 ASP A N 1
ATOM 833 C CA . ASP A 1 107 ? 12.556 -5.827 -23.839 1.00 70.19 107 ASP A CA 1
ATOM 834 C C . ASP A 1 107 ? 13.011 -6.930 -22.868 1.00 70.19 107 ASP A C 1
ATOM 836 O O . ASP A 1 107 ? 12.754 -8.105 -23.1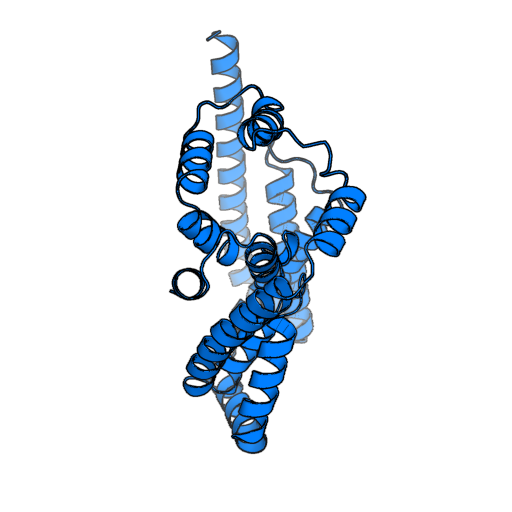20 1.00 70.19 107 ASP A O 1
ATOM 840 N N . ILE A 1 108 ? 13.575 -6.563 -21.708 1.00 71.12 108 ILE A N 1
ATOM 841 C CA . ILE A 1 108 ? 13.954 -7.509 -20.638 1.00 71.12 108 ILE A CA 1
ATOM 842 C C . ILE A 1 108 ? 12.716 -8.179 -20.016 1.00 71.12 108 ILE A C 1
ATOM 844 O O . ILE A 1 108 ? 12.710 -9.380 -19.743 1.00 71.12 108 ILE A O 1
ATOM 848 N N . LEU A 1 109 ? 11.645 -7.415 -19.787 1.00 70.50 109 LEU A N 1
ATOM 849 C CA . LEU A 1 109 ? 10.381 -7.948 -19.271 1.00 70.50 109 LEU A CA 1
ATOM 850 C C . LEU A 1 109 ? 9.673 -8.823 -20.314 1.00 70.50 109 LEU A C 1
ATOM 852 O O . LEU A 1 109 ? 9.063 -9.825 -19.950 1.00 70.50 109 LEU A O 1
ATOM 856 N N . ALA A 1 110 ? 9.767 -8.487 -21.603 1.00 70.06 110 ALA A N 1
ATOM 857 C CA . ALA A 1 110 ? 9.212 -9.281 -22.695 1.00 70.06 110 ALA A CA 1
ATOM 858 C C . ALA A 1 110 ? 9.970 -10.601 -22.874 1.00 70.06 110 ALA A C 1
ATOM 860 O O . ALA A 1 110 ? 9.334 -11.637 -23.052 1.00 70.06 110 ALA A O 1
ATOM 861 N N . SER A 1 111 ? 11.304 -10.599 -22.761 1.00 74.44 111 SER A N 1
ATOM 862 C CA . SER A 1 111 ? 12.082 -11.841 -22.775 1.00 74.44 111 SER A CA 1
ATOM 863 C C . SER A 1 111 ? 11.772 -12.707 -21.552 1.00 74.44 111 SER A C 1
ATOM 865 O O . SER A 1 111 ? 11.502 -13.895 -21.699 1.00 74.44 111 SER A O 1
ATOM 867 N N . ALA A 1 112 ? 11.709 -12.111 -20.355 1.00 70.75 112 ALA A N 1
ATOM 868 C CA . ALA A 1 112 ? 11.388 -12.838 -19.128 1.00 70.75 112 ALA A CA 1
ATOM 869 C C . ALA A 1 112 ? 9.957 -13.405 -19.139 1.00 70.75 112 ALA A C 1
ATOM 871 O O . ALA A 1 112 ? 9.742 -14.563 -18.799 1.00 70.75 112 ALA A O 1
ATOM 872 N N . SER A 1 113 ? 8.957 -12.629 -19.558 1.00 69.94 113 SER A N 1
ATOM 873 C CA . SER A 1 113 ? 7.572 -13.118 -19.653 1.00 69.94 113 SER A CA 1
ATOM 874 C C . SER A 1 113 ? 7.383 -14.160 -20.756 1.00 69.94 113 SER A C 1
ATOM 876 O O . SER A 1 113 ? 6.613 -15.101 -20.562 1.00 69.94 113 SER A O 1
ATOM 878 N N . GLY A 1 114 ? 8.111 -14.043 -21.871 1.00 72.56 114 GLY A N 1
ATOM 879 C CA . GLY A 1 114 ? 8.109 -15.024 -22.955 1.00 72.56 114 GLY A CA 1
ATOM 880 C C . GLY A 1 114 ? 8.659 -16.389 -22.535 1.00 72.56 114 GLY A C 1
ATOM 881 O O . GLY A 1 114 ? 8.085 -17.410 -22.908 1.00 72.56 114 GLY A O 1
ATOM 882 N N . GLU A 1 115 ? 9.718 -16.419 -21.720 1.00 76.94 115 GLU A N 1
ATOM 883 C CA . GLU A 1 115 ? 10.302 -17.669 -21.212 1.00 76.94 115 GLU A CA 1
ATOM 884 C C . GLU A 1 115 ? 9.437 -18.345 -20.143 1.00 76.94 115 GLU A C 1
ATOM 886 O O . GLU A 1 115 ? 9.292 -19.567 -20.139 1.00 76.94 115 GLU A O 1
ATOM 891 N N . ILE A 1 116 ? 8.846 -17.565 -19.231 1.00 79.19 116 ILE A N 1
ATOM 892 C CA . ILE A 1 116 ? 8.074 -18.120 -18.110 1.00 79.19 116 ILE A CA 1
ATOM 893 C C . ILE A 1 116 ? 6.630 -18.468 -18.552 1.00 79.19 116 ILE A C 1
ATOM 895 O O . ILE A 1 116 ? 6.006 -19.396 -18.023 1.00 79.19 116 ILE A O 1
ATOM 899 N N . GLY A 1 117 ? 6.100 -17.764 -19.559 1.00 83.06 117 GLY A N 1
ATOM 900 C CA . GLY A 1 117 ? 4.835 -18.068 -20.228 1.00 83.06 117 GLY A CA 1
ATOM 901 C C . GLY A 1 117 ? 3.621 -18.175 -19.292 1.00 83.06 117 GLY A C 1
ATOM 902 O O . GLY A 1 117 ? 3.570 -17.599 -18.202 1.00 83.06 117 GLY A O 1
ATOM 903 N N . ILE A 1 118 ? 2.620 -18.955 -19.716 1.00 86.12 118 ILE A N 1
ATOM 904 C CA . ILE A 1 118 ? 1.359 -19.146 -18.975 1.00 86.12 118 ILE A CA 1
ATOM 905 C C . ILE A 1 118 ? 1.549 -19.869 -17.632 1.00 86.12 118 ILE A C 1
ATOM 907 O O . ILE A 1 118 ? 0.810 -19.620 -16.676 1.00 86.12 118 ILE A O 1
ATOM 911 N N . TYR A 1 119 ? 2.556 -20.742 -17.532 1.00 87.56 119 TYR A N 1
ATOM 912 C CA . TYR A 1 119 ? 2.873 -21.472 -16.303 1.00 87.56 119 TYR A CA 1
ATOM 913 C C . TYR A 1 119 ? 3.405 -20.532 -15.222 1.00 87.56 119 TYR A C 1
ATOM 915 O O . TYR A 1 119 ? 2.999 -20.638 -14.067 1.00 87.56 119 TYR A O 1
ATOM 923 N N . GLY A 1 120 ? 4.235 -19.560 -15.606 1.00 87.44 120 GLY A N 1
ATOM 924 C CA . GLY A 1 120 ? 4.682 -18.478 -14.737 1.00 87.44 120 GLY A CA 1
ATOM 925 C C . GLY A 1 120 ? 3.564 -17.630 -14.192 1.00 87.44 120 GLY A C 1
ATOM 926 O O . GLY A 1 120 ? 3.486 -17.401 -12.987 1.00 87.44 120 GLY A O 1
ATOM 927 N N . LEU A 1 121 ? 2.684 -17.191 -15.090 1.00 88.62 121 LEU A N 1
ATOM 928 C CA . LEU A 1 121 ? 1.522 -16.396 -14.723 1.00 88.62 121 LEU A CA 1
ATOM 929 C C . LEU A 1 121 ? 0.629 -17.164 -13.743 1.00 88.62 121 LEU A C 1
ATOM 931 O O . LEU A 1 121 ? 0.226 -16.617 -12.721 1.00 88.62 121 LEU A O 1
ATOM 935 N N . SER A 1 122 ? 0.387 -18.449 -14.008 1.00 91.50 122 SER A N 1
ATOM 936 C CA . SER A 1 122 ? -0.435 -19.317 -13.157 1.00 91.50 122 SER A CA 1
ATOM 937 C C . SER A 1 122 ? 0.199 -19.562 -11.784 1.00 91.50 122 SER A C 1
ATOM 939 O O . SER A 1 122 ? -0.474 -19.444 -10.760 1.00 91.50 122 SER A O 1
ATOM 941 N N . LEU A 1 123 ? 1.501 -19.863 -11.739 1.00 91.25 123 LEU A N 1
ATOM 942 C CA . LEU A 1 123 ? 2.233 -20.079 -10.491 1.00 91.25 123 LEU A CA 1
ATOM 943 C C . LEU A 1 123 ? 2.326 -18.790 -9.667 1.00 91.25 123 LEU A C 1
ATOM 945 O O . LEU A 1 123 ? 2.099 -18.809 -8.458 1.00 91.25 123 LEU A O 1
ATOM 949 N N . GLY A 1 124 ? 2.613 -17.665 -10.322 1.00 90.19 124 GLY A N 1
ATOM 950 C CA . GLY A 1 124 ? 2.656 -16.351 -9.693 1.00 90.19 124 GLY A CA 1
ATOM 951 C C . GLY A 1 124 ? 1.288 -15.921 -9.163 1.00 90.19 124 GLY A C 1
ATOM 952 O O . GLY A 1 124 ? 1.203 -15.409 -8.050 1.00 90.19 124 GLY A O 1
ATOM 953 N N . ALA A 1 125 ? 0.209 -16.201 -9.898 1.00 93.12 125 ALA A N 1
ATOM 954 C CA . ALA A 1 125 ? -1.157 -15.975 -9.435 1.00 93.12 125 ALA A CA 1
ATOM 955 C C . ALA A 1 125 ? -1.491 -16.817 -8.200 1.00 93.12 125 ALA A C 1
ATOM 957 O O . ALA A 1 125 ? -2.025 -16.288 -7.228 1.00 93.12 125 ALA A O 1
ATOM 958 N N . LEU A 1 126 ? -1.141 -18.107 -8.204 1.00 94.31 126 LEU A N 1
ATOM 959 C CA . LEU A 1 126 ? -1.352 -18.990 -7.057 1.00 94.31 126 LEU A CA 1
ATOM 960 C C . LEU A 1 126 ? -0.571 -18.505 -5.830 1.00 94.31 126 LEU A C 1
ATOM 962 O O . LEU A 1 126 ? -1.135 -18.403 -4.740 1.00 94.31 126 LEU A O 1
ATOM 966 N N . ALA A 1 127 ? 0.705 -18.158 -6.011 1.00 91.88 127 ALA A N 1
ATOM 967 C CA . ALA A 1 127 ? 1.527 -17.584 -4.954 1.00 91.88 127 ALA A CA 1
ATOM 968 C C . ALA A 1 127 ? 0.908 -16.286 -4.421 1.00 91.88 127 ALA A C 1
ATOM 970 O O . ALA A 1 127 ? 0.807 -16.107 -3.210 1.00 91.88 127 ALA A O 1
ATOM 971 N N . TYR A 1 128 ? 0.423 -15.418 -5.311 1.00 93.62 128 TYR A N 1
ATOM 972 C CA . TYR A 1 128 ? -0.225 -14.172 -4.928 1.00 93.62 128 TYR A CA 1
ATOM 973 C C . TYR A 1 128 ? -1.511 -14.402 -4.123 1.00 93.62 128 TYR A C 1
ATOM 975 O O . TYR A 1 128 ? -1.667 -13.790 -3.070 1.00 93.62 128 TYR A O 1
ATOM 983 N N . VAL A 1 129 ? -2.387 -15.324 -4.543 1.00 95.50 129 VAL A N 1
ATOM 984 C CA . VAL A 1 129 ? -3.603 -15.704 -3.795 1.00 95.50 129 VAL A CA 1
ATOM 985 C C . VAL A 1 129 ? -3.254 -16.158 -2.378 1.00 95.50 129 VAL A C 1
ATOM 987 O O . VAL A 1 129 ? -3.856 -15.685 -1.414 1.00 95.50 129 VAL A O 1
ATOM 990 N N . LEU A 1 130 ? -2.281 -17.065 -2.246 1.00 93.06 130 LEU A N 1
ATOM 991 C CA . LEU A 1 130 ? -1.891 -17.632 -0.955 1.00 93.06 130 LEU A CA 1
ATOM 992 C C . LEU A 1 130 ? -1.264 -16.580 -0.042 1.00 93.06 130 LEU A C 1
ATOM 994 O O . LEU A 1 130 ? -1.638 -16.479 1.123 1.00 93.06 130 LEU A O 1
ATOM 998 N N . VAL A 1 131 ? -0.343 -15.776 -0.574 1.00 90.12 131 VAL A N 1
ATOM 999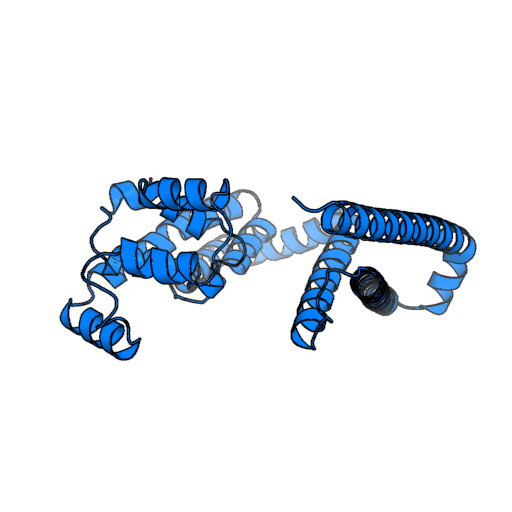 C CA . VAL A 1 131 ? 0.331 -14.713 0.179 1.00 90.12 131 VAL A CA 1
ATOM 1000 C C . VAL A 1 131 ? -0.663 -13.644 0.622 1.00 90.12 131 VAL A C 1
ATOM 1002 O O . VAL A 1 131 ? -0.642 -13.238 1.779 1.00 90.12 131 VAL A O 1
ATOM 1005 N N . LEU A 1 132 ? -1.566 -13.219 -0.264 1.00 91.00 132 LEU A N 1
ATOM 1006 C CA . LEU A 1 132 ? -2.575 -12.212 0.055 1.00 91.00 132 LEU A CA 1
ATOM 1007 C C . LEU A 1 132 ? -3.575 -12.699 1.111 1.00 91.00 132 LEU A C 1
ATOM 1009 O O . LEU A 1 132 ? -4.083 -11.890 1.889 1.00 91.00 132 LEU A O 1
ATOM 1013 N N . ALA A 1 133 ? -3.861 -14.003 1.146 1.00 91.19 133 ALA A N 1
ATOM 1014 C CA . ALA A 1 133 ? -4.752 -14.589 2.140 1.00 91.19 133 ALA A CA 1
ATOM 1015 C C . ALA A 1 133 ? -4.144 -14.606 3.556 1.00 91.19 133 ALA A C 1
ATOM 1017 O O . ALA A 1 133 ? -4.882 -14.706 4.539 1.00 91.19 133 ALA A O 1
ATOM 1018 N N . LEU A 1 134 ? -2.816 -14.499 3.683 1.00 87.25 134 LEU A N 1
ATOM 1019 C CA . LEU A 1 134 ? -2.148 -14.475 4.980 1.00 87.25 134 LEU A CA 1
ATOM 1020 C C . LEU A 1 134 ? -2.293 -13.100 5.655 1.00 87.25 134 LEU A C 1
ATOM 1022 O O . LEU A 1 134 ? -2.043 -12.062 5.036 1.00 87.25 134 LEU A O 1
ATOM 1026 N N . PRO A 1 135 ? -2.656 -13.058 6.949 1.00 84.56 135 PRO A N 1
ATOM 1027 C CA . PRO A 1 135 ? -2.710 -11.808 7.688 1.00 84.56 135 PRO A CA 1
ATOM 1028 C C . PRO A 1 135 ? -1.297 -11.245 7.899 1.00 84.56 135 PRO A C 1
ATOM 1030 O O . PRO A 1 135 ? -0.342 -11.991 8.100 1.00 84.56 135 PRO A O 1
ATOM 1033 N N . PHE A 1 136 ? -1.186 -9.917 7.905 1.00 77.38 136 PHE A N 1
ATOM 1034 C CA . PHE A 1 136 ? 0.049 -9.139 8.104 1.00 77.38 136 PHE A CA 1
ATOM 1035 C C . PHE A 1 136 ? 1.098 -9.265 6.994 1.00 77.38 136 PHE A C 1
ATOM 1037 O O . PHE A 1 136 ? 2.172 -8.675 7.117 1.00 77.38 136 PHE A O 1
ATOM 1044 N N . VAL A 1 137 ? 0.798 -9.974 5.903 1.00 79.44 137 VAL A N 1
ATOM 1045 C CA . VAL A 1 137 ? 1.705 -10.058 4.761 1.00 79.44 137 VAL A CA 1
ATOM 1046 C C . VAL A 1 137 ? 1.335 -8.985 3.735 1.00 79.44 137 VAL A C 1
ATOM 1048 O O . VAL A 1 137 ? 0.194 -8.948 3.264 1.00 79.44 137 VAL A O 1
ATOM 1051 N N . PRO A 1 138 ? 2.266 -8.082 3.381 1.00 76.69 138 PRO A N 1
ATOM 1052 C CA . PRO A 1 138 ? 2.051 -7.162 2.280 1.00 76.69 138 PRO A CA 1
ATOM 1053 C C . PRO A 1 138 ? 2.116 -7.970 0.973 1.00 76.69 138 PRO A C 1
ATOM 1055 O O . PRO A 1 138 ? 3.165 -8.456 0.560 1.00 76.69 138 PRO A O 1
ATOM 1058 N N . GLY A 1 139 ? 0.941 -8.243 0.401 1.00 79.12 139 GLY A N 1
ATOM 1059 C CA . GLY A 1 139 ? 0.808 -9.019 -0.836 1.00 79.12 139 GLY A CA 1
ATOM 1060 C C . GLY A 1 139 ? 0.778 -8.158 -2.100 1.00 79.12 139 GLY A C 1
ATOM 1061 O O . GLY A 1 139 ? 0.922 -8.684 -3.202 1.00 79.12 139 GLY A O 1
ATOM 1062 N N . VAL A 1 140 ? 0.580 -6.842 -1.967 1.00 83.31 140 VAL A N 1
ATOM 1063 C CA . VAL A 1 140 ? 0.390 -5.911 -3.096 1.00 83.31 140 VAL A CA 1
ATOM 1064 C C . VAL A 1 140 ? 1.594 -5.898 -4.036 1.00 83.31 140 VAL A C 1
ATOM 1066 O O . VAL A 1 140 ? 1.432 -5.746 -5.242 1.00 83.31 140 VAL A O 1
ATOM 1069 N N . GLU A 1 141 ? 2.785 -6.118 -3.497 1.00 85.81 141 GLU A N 1
ATOM 1070 C CA . GLU A 1 141 ? 4.057 -6.151 -4.202 1.00 85.81 141 GLU A CA 1
ATOM 1071 C C . GLU A 1 141 ? 4.085 -7.271 -5.246 1.00 85.81 141 GLU A C 1
ATOM 1073 O O . GLU A 1 141 ? 4.523 -7.051 -6.373 1.00 85.81 141 GLU A O 1
ATOM 1078 N N . ILE A 1 142 ? 3.552 -8.451 -4.907 1.00 85.62 142 ILE A N 1
ATOM 1079 C CA . ILE A 1 142 ? 3.462 -9.581 -5.841 1.00 85.62 142 ILE A CA 1
ATOM 1080 C C . ILE A 1 142 ? 2.420 -9.288 -6.924 1.00 85.62 142 ILE A C 1
ATOM 1082 O O . ILE A 1 142 ? 2.664 -9.548 -8.100 1.00 85.62 142 ILE A O 1
ATOM 1086 N N . GLY A 1 143 ? 1.282 -8.693 -6.556 1.00 87.88 143 GLY A N 1
ATOM 1087 C CA . GLY A 1 143 ? 0.271 -8.260 -7.523 1.00 87.88 143 GLY A CA 1
ATOM 1088 C C . GLY A 1 143 ? 0.830 -7.249 -8.530 1.00 87.88 143 GLY A C 1
ATOM 1089 O O . GLY A 1 143 ? 0.653 -7.414 -9.733 1.00 87.88 143 GLY A O 1
ATOM 1090 N N . LEU A 1 144 ? 1.575 -6.247 -8.054 1.00 88.62 144 LEU A N 1
ATOM 1091 C CA . LEU A 1 144 ? 2.267 -5.272 -8.900 1.00 88.62 144 LEU A CA 1
ATOM 1092 C C . LEU A 1 144 ? 3.314 -5.937 -9.799 1.00 88.62 144 LEU A C 1
ATOM 1094 O O . LEU A 1 144 ? 3.402 -5.605 -10.979 1.00 88.62 144 LEU A O 1
ATOM 1098 N N . LEU A 1 145 ? 4.069 -6.905 -9.274 1.00 86.94 145 LEU A N 1
ATOM 1099 C CA . LEU A 1 145 ? 5.038 -7.663 -10.062 1.00 86.94 145 LEU A CA 1
ATOM 1100 C C . LEU A 1 145 ? 4.357 -8.424 -11.209 1.00 86.94 145 LEU A C 1
ATOM 1102 O O . LEU A 1 145 ? 4.848 -8.382 -12.334 1.00 86.94 145 LEU A O 1
ATOM 1106 N N . LEU A 1 146 ? 3.203 -9.054 -10.959 1.00 88.56 146 LEU A N 1
ATOM 1107 C CA . LEU A 1 146 ? 2.413 -9.723 -11.999 1.00 88.56 146 LEU A CA 1
ATOM 1108 C C . LEU A 1 146 ? 1.945 -8.742 -13.080 1.00 88.56 146 LEU A C 1
ATOM 1110 O O . LEU A 1 146 ? 2.051 -9.042 -14.268 1.00 88.56 146 LEU A O 1
ATOM 1114 N N . MET A 1 147 ? 1.468 -7.561 -12.680 1.00 90.69 147 MET A N 1
ATOM 1115 C CA . MET A 1 147 ? 1.037 -6.505 -13.603 1.00 90.69 147 MET A CA 1
ATOM 1116 C C . MET A 1 147 ? 2.185 -5.993 -14.478 1.00 90.69 147 MET A C 1
ATOM 1118 O O . MET A 1 147 ? 1.991 -5.753 -15.667 1.00 90.69 147 MET A O 1
ATOM 1122 N N . ILE A 1 148 ? 3.377 -5.832 -13.900 1.00 86.25 148 ILE A N 1
ATOM 1123 C CA . ILE A 1 148 ? 4.565 -5.352 -14.615 1.00 86.25 148 ILE A CA 1
ATOM 1124 C C . ILE A 1 148 ? 5.092 -6.426 -15.570 1.00 86.25 148 ILE A C 1
ATOM 1126 O O . ILE A 1 148 ? 5.403 -6.118 -16.718 1.00 86.25 148 ILE A O 1
ATOM 1130 N N . LEU A 1 149 ? 5.179 -7.678 -15.111 1.00 84.69 149 LEU A N 1
ATOM 1131 C CA . LEU A 1 149 ? 5.796 -8.767 -15.867 1.00 84.69 149 LEU A CA 1
ATOM 1132 C C . LEU A 1 149 ? 4.905 -9.260 -17.012 1.00 84.69 149 LEU A C 1
ATOM 1134 O O . LEU A 1 149 ? 5.396 -9.481 -18.111 1.00 84.69 149 LEU A O 1
ATOM 1138 N N . PHE A 1 150 ? 3.597 -9.395 -16.780 1.00 84.94 150 PHE A N 1
ATOM 1139 C CA . PHE A 1 150 ? 2.654 -9.968 -17.752 1.00 84.94 150 PHE A CA 1
ATOM 1140 C C . PHE A 1 150 ? 1.716 -8.926 -18.385 1.00 84.94 150 PHE A C 1
ATOM 1142 O O . PHE A 1 150 ? 0.804 -9.267 -19.143 1.00 84.94 150 PHE A O 1
ATOM 1149 N N . GLY A 1 151 ? 1.908 -7.640 -18.076 1.00 86.69 151 GLY A N 1
ATOM 1150 C CA . GLY A 1 151 ? 1.155 -6.538 -18.667 1.00 86.69 151 GLY A CA 1
ATOM 1151 C C . GLY A 1 151 ? -0.358 -6.678 -18.476 1.00 86.69 151 GLY A C 1
ATOM 1152 O O . GLY A 1 151 ? -0.855 -6.845 -17.362 1.00 86.69 151 GLY A O 1
ATOM 1153 N N . ARG A 1 152 ? -1.112 -6.609 -19.582 1.00 89.44 152 ARG A N 1
ATOM 1154 C CA . ARG A 1 152 ? -2.586 -6.646 -19.571 1.00 89.44 152 ARG A CA 1
ATOM 1155 C C . ARG A 1 152 ? -3.140 -7.909 -18.908 1.00 89.44 152 ARG A C 1
ATOM 1157 O O . ARG A 1 152 ? -4.096 -7.812 -18.142 1.00 89.44 152 ARG A O 1
ATOM 1164 N N . GLU A 1 153 ? -2.568 -9.072 -19.205 1.00 88.75 153 GLU A N 1
ATOM 1165 C CA . GLU A 1 153 ? -3.019 -10.337 -18.615 1.00 88.75 153 GLU A CA 1
ATOM 1166 C C . GLU A 1 153 ? -2.701 -10.381 -17.123 1.00 88.75 153 GLU A C 1
ATOM 1168 O O . GLU A 1 153 ? -3.559 -10.745 -16.322 1.00 88.75 153 GLU A O 1
ATOM 1173 N N . GLY A 1 154 ? -1.519 -9.887 -16.743 1.00 90.81 154 GLY A N 1
ATOM 1174 C CA . GLY A 1 154 ? -1.113 -9.721 -15.350 1.00 90.81 154 GLY A CA 1
ATOM 1175 C C . GLY A 1 154 ? -2.085 -8.871 -14.535 1.00 90.81 154 GLY A C 1
ATOM 1176 O O . GLY A 1 154 ? -2.410 -9.242 -13.414 1.00 90.81 154 GLY A O 1
ATOM 1177 N N . VAL A 1 155 ? -2.610 -7.776 -15.097 1.00 93.62 155 VAL A N 1
ATOM 1178 C CA . VAL A 1 155 ? -3.623 -6.929 -14.434 1.00 93.62 155 VAL A CA 1
ATOM 1179 C C . VAL A 1 155 ? -4.917 -7.688 -14.164 1.00 93.62 155 VAL A C 1
ATOM 1181 O O . VAL A 1 155 ? -5.435 -7.634 -13.049 1.00 93.62 155 VAL A O 1
ATOM 1184 N N . ILE A 1 156 ? -5.431 -8.413 -15.159 1.00 94.38 156 ILE A N 1
ATOM 1185 C CA . ILE A 1 156 ? -6.671 -9.186 -15.010 1.00 94.38 156 ILE A CA 1
ATOM 1186 C C . ILE A 1 156 ? -6.468 -10.304 -13.983 1.00 94.38 156 ILE A C 1
ATOM 1188 O O . ILE A 1 156 ? -7.279 -10.467 -13.072 1.00 94.38 156 ILE A O 1
ATOM 1192 N N . VAL A 1 157 ? -5.364 -11.044 -14.100 1.00 94.19 157 VAL A N 1
ATOM 1193 C CA . VAL A 1 157 ? -5.031 -12.151 -13.202 1.00 94.19 157 VAL A CA 1
ATOM 1194 C C . VAL A 1 157 ? -4.804 -11.661 -11.780 1.00 94.19 157 VAL A C 1
ATOM 1196 O O . VAL A 1 157 ? -5.343 -12.259 -10.854 1.00 94.19 157 VAL A O 1
ATOM 1199 N N . ALA A 1 158 ? -4.075 -10.560 -11.591 1.00 93.69 158 ALA A N 1
ATOM 1200 C CA . ALA A 1 158 ? -3.880 -9.964 -10.279 1.00 93.69 158 ALA A CA 1
ATOM 1201 C C . ALA A 1 158 ? -5.226 -9.559 -9.667 1.00 93.69 158 ALA A C 1
ATOM 1203 O O . ALA A 1 158 ? -5.500 -9.937 -8.539 1.00 93.69 158 ALA A O 1
ATOM 1204 N N . TYR A 1 159 ? -6.112 -8.894 -10.411 1.00 93.50 159 TYR A N 1
ATOM 1205 C CA . TYR A 1 159 ? -7.429 -8.514 -9.894 1.00 93.50 159 TYR A CA 1
ATOM 1206 C C . TYR A 1 159 ? -8.266 -9.722 -9.440 1.00 93.50 159 TYR A C 1
ATOM 1208 O O . TYR A 1 159 ? -8.787 -9.743 -8.322 1.00 93.50 159 TYR A O 1
ATOM 1216 N N . VAL A 1 160 ? -8.356 -10.761 -10.278 1.00 94.94 160 VAL A N 1
ATOM 1217 C CA . VAL A 1 160 ? -9.079 -11.996 -9.936 1.00 94.94 160 VAL A CA 1
ATOM 1218 C C . VAL A 1 160 ? -8.433 -12.680 -8.730 1.00 94.94 160 VAL A C 1
ATOM 1220 O O . VAL A 1 160 ? -9.131 -13.065 -7.793 1.00 94.94 160 VAL A O 1
ATOM 1223 N N . ALA A 1 161 ? -7.105 -12.775 -8.704 1.00 94.62 161 ALA A N 1
ATOM 1224 C CA . ALA A 1 161 ? -6.357 -13.327 -7.583 1.00 94.62 161 ALA A CA 1
ATOM 1225 C C . ALA A 1 161 ? -6.569 -12.525 -6.289 1.00 94.62 161 ALA A C 1
ATOM 1227 O O . ALA A 1 161 ? -6.656 -13.127 -5.220 1.00 94.62 161 ALA A O 1
ATOM 1228 N N . THR A 1 162 ? -6.732 -11.199 -6.360 1.00 93.56 162 THR A N 1
ATOM 1229 C CA . THR A 1 162 ? -7.071 -10.372 -5.197 1.00 93.56 162 THR A CA 1
ATOM 1230 C C . THR A 1 162 ? -8.425 -10.773 -4.621 1.00 93.56 162 THR A C 1
ATOM 1232 O O . THR A 1 162 ? -8.529 -11.046 -3.425 1.00 93.56 162 THR A O 1
ATOM 1235 N N . ILE A 1 163 ? -9.456 -10.872 -5.466 1.00 94.12 163 ILE A N 1
ATOM 1236 C CA . ILE A 1 163 ? -10.801 -11.287 -5.042 1.00 94.12 163 ILE A CA 1
ATOM 1237 C C . ILE A 1 163 ? -10.767 -12.690 -4.431 1.00 94.12 163 ILE A C 1
ATOM 1239 O O . ILE A 1 163 ? -11.352 -12.918 -3.368 1.00 94.12 163 ILE A O 1
ATOM 1243 N N . VAL A 1 164 ? -10.071 -13.626 -5.081 1.00 95.12 164 VAL A N 1
ATOM 1244 C CA . VAL A 1 164 ? -9.960 -15.016 -4.625 1.00 95.12 164 VAL A CA 1
ATOM 1245 C C . VAL A 1 164 ? -9.198 -15.104 -3.303 1.00 95.12 164 VAL A C 1
ATOM 1247 O O . VAL A 1 164 ? -9.677 -15.759 -2.382 1.00 95.12 164 VAL A O 1
ATOM 1250 N N . GLY A 1 165 ? -8.061 -14.419 -3.163 1.00 93.75 165 GLY A N 1
ATOM 1251 C CA . GLY A 1 165 ? -7.248 -14.428 -1.942 1.00 93.75 165 GLY A CA 1
ATOM 1252 C C . GLY A 1 165 ? -7.972 -13.819 -0.742 1.00 93.75 165 GLY A C 1
ATOM 1253 O O . GLY A 1 165 ? -7.988 -14.410 0.338 1.00 93.75 165 GLY A O 1
ATOM 1254 N N . LEU A 1 166 ? -8.651 -12.684 -0.934 1.00 93.19 166 LEU A N 1
ATOM 1255 C CA . LEU A 1 166 ? -9.459 -12.064 0.121 1.00 93.19 166 LEU A CA 1
ATOM 1256 C C . LEU A 1 166 ? -10.680 -12.918 0.486 1.00 93.19 166 LEU A C 1
ATOM 1258 O O . LEU A 1 166 ? -10.986 -13.089 1.666 1.00 93.19 166 LEU A O 1
ATOM 1262 N N . SER A 1 167 ? -11.345 -13.515 -0.508 1.00 93.94 167 SER A N 1
ATOM 1263 C CA . SER A 1 167 ? -12.444 -14.458 -0.265 1.00 93.94 167 SER A CA 1
ATOM 1264 C C . SER A 1 167 ? -11.968 -15.688 0.502 1.00 93.94 167 SER A C 1
ATOM 1266 O O . SER A 1 167 ? -12.650 -16.128 1.424 1.00 93.94 167 SER A O 1
ATOM 1268 N N . LEU A 1 168 ? -10.789 -16.220 0.171 1.00 93.44 168 LEU A N 1
ATOM 1269 C CA . LEU A 1 168 ? -10.192 -17.355 0.866 1.00 93.44 168 LEU A CA 1
ATOM 1270 C C . LEU A 1 168 ? -9.916 -17.014 2.334 1.00 93.44 168 LEU A C 1
ATOM 1272 O O . LEU A 1 168 ? -10.338 -17.760 3.214 1.00 93.44 168 LEU A O 1
ATOM 1276 N N . ALA A 1 169 ? -9.284 -15.870 2.607 1.00 92.31 169 ALA A N 1
ATOM 1277 C CA . ALA A 1 169 ? -9.043 -15.403 3.971 1.00 92.31 169 ALA A CA 1
ATOM 1278 C C . ALA A 1 169 ? -10.348 -15.252 4.770 1.00 92.31 169 ALA A C 1
ATOM 1280 O O . ALA A 1 169 ? -10.440 -15.734 5.900 1.00 92.31 169 ALA A O 1
ATOM 1281 N N . TYR A 1 170 ? -11.374 -14.641 4.168 1.00 91.88 170 TYR A N 1
ATOM 1282 C CA . TYR A 1 170 ? -12.698 -14.490 4.772 1.00 91.88 170 TYR A CA 1
ATOM 1283 C C . TYR A 1 170 ? -13.353 -15.847 5.084 1.00 91.88 170 TYR A C 1
ATOM 1285 O O . TYR A 1 170 ? -13.821 -16.066 6.203 1.00 91.88 170 TYR A O 1
ATOM 1293 N N . LEU A 1 171 ? -13.379 -16.773 4.120 1.00 91.69 171 LEU A N 1
ATOM 1294 C CA . LEU A 1 171 ? -14.048 -18.069 4.269 1.00 91.69 171 LEU A CA 1
ATOM 1295 C C . LEU A 1 171 ? -13.328 -18.958 5.285 1.00 91.69 171 LEU A C 1
ATOM 1297 O O . LEU A 1 171 ? -13.973 -19.531 6.163 1.00 91.69 171 LEU A O 1
ATOM 1301 N N . VAL A 1 172 ? -11.995 -19.028 5.225 1.00 90.69 172 VAL A N 1
ATOM 1302 C CA . VAL A 1 172 ? -11.188 -19.776 6.200 1.00 90.69 172 VAL A CA 1
ATOM 1303 C C . VAL A 1 172 ? -11.441 -19.234 7.605 1.00 90.69 172 VAL A C 1
ATOM 1305 O O . VAL A 1 172 ? -11.736 -20.002 8.520 1.00 90.69 172 VAL A O 1
ATOM 1308 N N . ALA A 1 173 ? -11.438 -17.913 7.775 1.00 87.44 173 ALA A N 1
ATOM 1309 C CA . ALA A 1 173 ? -11.763 -17.271 9.041 1.00 87.44 173 ALA A CA 1
ATOM 1310 C C . ALA A 1 173 ? -13.185 -17.578 9.540 1.00 87.44 173 ALA A C 1
ATOM 1312 O O . ALA A 1 173 ? -13.394 -17.760 10.738 1.00 87.44 173 ALA A O 1
ATOM 1313 N N . GLN A 1 174 ? -14.165 -17.688 8.642 1.00 87.31 174 GLN A N 1
ATOM 1314 C CA . GLN A 1 174 ? -15.545 -18.011 9.004 1.00 87.31 174 GLN A CA 1
ATOM 1315 C C . GLN A 1 174 ? -15.693 -19.434 9.574 1.00 87.31 174 GLN A C 1
ATOM 1317 O O . GLN A 1 174 ? -16.530 -19.661 10.460 1.00 87.31 174 GLN A O 1
ATOM 1322 N N . THR A 1 175 ? -14.863 -20.377 9.106 1.00 87.00 175 THR A N 1
ATOM 1323 C CA . THR A 1 175 ? -14.846 -21.768 9.598 1.00 87.00 175 THR A CA 1
ATOM 1324 C C . THR A 1 175 ? -14.255 -21.915 11.000 1.00 87.00 175 THR A C 1
ATOM 1326 O O . THR A 1 175 ? -14.488 -22.929 11.660 1.00 87.00 175 THR A O 1
ATOM 1329 N N . VAL A 1 176 ? -13.542 -20.900 11.498 1.00 82.56 176 VAL A N 1
ATOM 1330 C CA . VAL A 1 176 ? -12.945 -20.933 12.835 1.00 82.56 176 VAL A CA 1
ATOM 1331 C C . VAL A 1 176 ? -14.055 -20.972 13.903 1.00 82.56 176 VAL A C 1
ATOM 1333 O O . VAL A 1 176 ? -14.946 -20.114 13.917 1.00 82.56 176 VAL A O 1
ATOM 1336 N N . PRO A 1 177 ? -14.038 -21.954 14.826 1.00 79.38 177 PRO A N 1
ATOM 1337 C CA . PRO A 1 177 ? -15.016 -22.041 15.902 1.00 79.38 177 PRO A CA 1
ATOM 1338 C C . PRO A 1 177 ? -14.970 -20.821 16.824 1.00 79.38 177 PRO A C 1
ATOM 1340 O O . PRO A 1 177 ? -13.901 -20.406 17.268 1.00 79.38 177 PRO A O 1
ATOM 1343 N N . TYR A 1 178 ? -16.147 -20.341 17.234 1.00 70.50 178 TYR A N 1
ATOM 1344 C CA . TYR A 1 178 ? -16.317 -19.200 18.147 1.00 70.50 178 TYR A CA 1
ATOM 1345 C C . TYR A 1 178 ? -15.486 -19.306 19.444 1.00 70.50 178 TYR A C 1
ATOM 1347 O O . TYR A 1 178 ? -15.001 -18.308 19.970 1.00 70.50 178 TYR A O 1
ATOM 1355 N N . ARG A 1 179 ? -15.241 -20.534 19.926 1.00 71.31 179 ARG A N 1
ATOM 1356 C CA . ARG A 1 179 ? -14.402 -20.812 21.107 1.00 71.31 179 ARG A CA 1
ATOM 1357 C C . ARG A 1 179 ? -12.942 -20.377 20.928 1.00 71.31 179 ARG A C 1
ATOM 1359 O O . ARG A 1 179 ? -12.311 -19.956 21.894 1.00 71.31 179 ARG A O 1
ATOM 1366 N N . ILE A 1 180 ? -12.400 -20.501 19.715 1.00 73.94 180 ILE A N 1
ATOM 1367 C CA . ILE A 1 180 ? -11.031 -20.081 19.394 1.00 73.94 180 ILE A CA 1
ATOM 1368 C C . ILE A 1 180 ? -10.983 -18.555 19.318 1.00 73.94 180 ILE A C 1
ATOM 1370 O O . ILE A 1 180 ? -10.089 -17.954 19.905 1.00 73.94 180 ILE A O 1
ATOM 1374 N N . THR A 1 181 ? -11.987 -17.931 18.701 1.00 67.69 181 THR A N 1
ATOM 1375 C CA . THR A 1 181 ? -12.113 -16.470 18.616 1.00 67.69 181 THR A CA 1
ATOM 1376 C C . THR A 1 181 ? -12.172 -15.823 19.999 1.00 67.69 181 THR A C 1
ATOM 1378 O O . THR A 1 181 ? -11.406 -14.905 20.267 1.00 67.69 181 THR A O 1
ATOM 1381 N N . LEU A 1 182 ? -12.985 -16.361 20.916 1.00 66.38 182 LEU A N 1
ATOM 1382 C CA . LEU A 1 182 ? -13.051 -15.911 22.313 1.00 66.38 182 LEU A CA 1
ATOM 1383 C C . LEU A 1 182 ? -11.702 -16.034 23.033 1.00 66.38 182 LEU A C 1
ATOM 1385 O O . LEU A 1 182 ? -11.276 -15.102 23.706 1.00 66.38 182 LEU A O 1
ATOM 1389 N N . LYS A 1 183 ? -10.985 -17.154 22.864 1.00 71.00 183 LYS A N 1
ATOM 1390 C CA . LYS A 1 183 ? -9.639 -17.316 23.442 1.00 71.00 183 LYS A CA 1
ATOM 1391 C C . LYS A 1 183 ? -8.646 -16.294 22.888 1.00 71.00 183 LYS A C 1
ATOM 1393 O O . LYS A 1 183 ? -7.828 -15.782 23.646 1.00 71.00 183 LYS A O 1
ATOM 1398 N N . TRP A 1 184 ? -8.710 -16.001 21.591 1.00 66.00 184 TRP A N 1
ATOM 1399 C CA . TRP A 1 184 ? -7.854 -15.002 20.950 1.00 66.00 184 TRP A CA 1
ATOM 1400 C C . TRP A 1 184 ? -8.186 -13.579 21.405 1.00 66.00 184 TRP A C 1
ATOM 1402 O O . TRP A 1 184 ? -7.273 -12.840 21.759 1.00 66.00 184 TRP A O 1
ATOM 1412 N N . MET A 1 185 ? -9.469 -13.217 21.483 1.00 60.69 185 MET A N 1
ATOM 1413 C CA . MET A 1 185 ? -9.917 -11.926 22.020 1.00 60.69 185 MET A CA 1
ATOM 1414 C C . MET A 1 185 ? -9.510 -11.757 23.487 1.00 60.69 185 MET A C 1
ATOM 1416 O O . MET A 1 185 ? -9.001 -10.699 23.856 1.00 60.69 185 MET A O 1
ATOM 1420 N N . ASN A 1 186 ? -9.621 -12.820 24.293 1.00 66.69 186 ASN A N 1
ATOM 1421 C CA . ASN A 1 186 ? -9.176 -12.800 25.684 1.00 66.69 186 ASN A CA 1
ATOM 1422 C C . ASN A 1 186 ? -7.663 -12.662 25.822 1.00 66.69 186 ASN A C 1
ATOM 1424 O O . ASN A 1 186 ? -7.180 -11.924 26.675 1.00 66.69 186 ASN A O 1
ATOM 1428 N N . LYS A 1 187 ? -6.901 -13.310 24.942 1.00 68.12 187 LYS A N 1
ATOM 1429 C CA . LYS A 1 187 ? -5.443 -13.174 24.910 1.00 68.12 187 LYS A CA 1
ATOM 1430 C C . LYS A 1 187 ? -4.991 -11.780 24.459 1.00 68.12 187 LYS A C 1
ATOM 1432 O O . LYS A 1 187 ? -3.938 -11.323 24.887 1.00 68.12 187 LYS A O 1
ATOM 1437 N N . LEU A 1 188 ? -5.781 -11.111 23.620 1.00 56.47 188 LEU A N 1
ATOM 1438 C CA . LEU A 1 188 ? -5.550 -9.734 23.176 1.00 56.47 188 LEU A CA 1
ATOM 1439 C C . LEU A 1 188 ? -6.019 -8.680 24.197 1.00 56.47 188 LEU A C 1
ATOM 1441 O O . LEU A 1 188 ? -5.880 -7.491 23.928 1.00 56.47 188 LEU A O 1
ATOM 1445 N N . GLY A 1 189 ? -6.562 -9.089 25.352 1.00 52.09 189 GLY A N 1
ATOM 1446 C CA . GLY A 1 189 ? -7.063 -8.168 26.379 1.00 52.09 189 GLY A CA 1
ATOM 1447 C C . GLY A 1 189 ? -8.338 -7.423 25.969 1.00 52.09 189 GLY A C 1
ATOM 1448 O O . GLY A 1 189 ? -8.694 -6.431 26.593 1.00 52.09 189 GLY A O 1
ATOM 1449 N N . LEU A 1 190 ? -9.030 -7.892 24.924 1.00 54.31 190 LEU A N 1
ATOM 1450 C CA . LEU A 1 190 ? -10.267 -7.294 24.409 1.00 54.31 190 LEU A CA 1
ATOM 1451 C C . LEU A 1 190 ? -11.525 -7.812 25.131 1.00 54.31 190 LEU A C 1
ATOM 1453 O O . LEU A 1 190 ? -12.629 -7.424 24.763 1.00 54.31 190 LEU A O 1
ATOM 1457 N N . SER A 1 191 ? -11.378 -8.672 26.147 1.00 52.22 191 SER A N 1
ATOM 1458 C CA . SER A 1 191 ? -12.491 -9.218 26.948 1.00 52.22 191 SER A CA 1
ATOM 1459 C C . SER A 1 191 ? -13.249 -8.179 27.760 1.00 52.22 191 SER A C 1
ATOM 1461 O O . SER A 1 191 ? -14.401 -8.424 28.090 1.00 52.22 191 SER A O 1
ATOM 1463 N N . ASP A 1 192 ? -12.603 -7.054 28.076 1.00 49.47 192 ASP A N 1
ATOM 1464 C CA . ASP A 1 192 ? -13.158 -5.989 28.922 1.00 49.47 192 ASP A CA 1
ATOM 1465 C C . ASP A 1 192 ? -13.538 -4.732 28.132 1.00 49.47 192 ASP A C 1
ATOM 1467 O O . ASP A 1 192 ? -13.972 -3.735 28.710 1.00 49.47 192 ASP A O 1
ATOM 1471 N N . ALA A 1 193 ? -13.405 -4.747 26.802 1.00 47.38 193 ALA A N 1
ATOM 1472 C CA . ALA A 1 193 ? -13.769 -3.608 25.971 1.00 47.38 193 ALA A CA 1
ATOM 1473 C C . ALA A 1 193 ? -15.286 -3.580 25.731 1.00 47.38 193 ALA A C 1
ATOM 1475 O O . ALA A 1 193 ? -15.746 -3.819 24.620 1.00 47.38 193 ALA A O 1
ATOM 1476 N N . THR A 1 194 ? -16.011 -3.265 26.811 1.00 43.38 194 THR A N 1
ATOM 1477 C CA . THR A 1 194 ? -17.308 -2.575 26.881 1.00 43.38 194 THR A CA 1
ATOM 1478 C C . THR A 1 194 ? -18.443 -3.147 26.031 1.00 43.38 194 THR A C 1
ATOM 1480 O O . THR A 1 194 ? -18.379 -3.161 24.806 1.00 43.38 194 THR A O 1
ATOM 1483 N N . ASP A 1 195 ? -19.566 -3.447 26.689 1.00 51.12 195 ASP A N 1
ATOM 1484 C CA . ASP A 1 195 ? -20.892 -3.743 26.112 1.00 51.12 195 ASP A CA 1
ATOM 1485 C C . ASP A 1 195 ? -21.376 -2.750 25.022 1.00 51.12 195 ASP A C 1
ATOM 1487 O O . ASP A 1 195 ? -22.408 -2.967 24.386 1.00 51.12 195 ASP A O 1
ATOM 1491 N N . ASN A 1 196 ? -20.639 -1.665 24.762 1.00 48.72 196 ASN A N 1
ATOM 1492 C CA . ASN A 1 196 ? -20.929 -0.681 23.738 1.00 48.72 196 ASN A CA 1
ATOM 1493 C C . ASN A 1 196 ? -19.662 -0.302 22.933 1.00 48.72 196 ASN A C 1
ATOM 1495 O O . ASN A 1 196 ? -18.772 0.366 23.460 1.00 48.72 196 ASN A O 1
ATOM 1499 N N . PRO A 1 197 ? -19.585 -0.613 21.623 1.00 51.75 197 PRO A N 1
ATOM 1500 C CA . PRO A 1 197 ? -18.491 -0.187 20.737 1.00 51.75 197 PRO A CA 1
ATOM 1501 C C . PRO A 1 197 ? -18.254 1.332 20.716 1.00 51.75 197 PRO A C 1
ATOM 1503 O O . PRO A 1 197 ? -17.182 1.792 20.332 1.00 51.75 197 PRO A O 1
ATOM 1506 N N . LYS A 1 198 ? -19.263 2.115 21.117 1.00 47.91 198 LYS A N 1
ATOM 1507 C CA . LYS A 1 198 ? -19.185 3.572 21.255 1.00 47.91 198 LYS A CA 1
ATOM 1508 C C . LYS A 1 198 ? -18.247 4.003 22.381 1.00 47.91 198 LYS A C 1
ATOM 1510 O O . LYS A 1 198 ? -17.513 4.963 22.188 1.00 47.91 198 LYS A O 1
ATOM 1515 N N . ASP A 1 199 ? -18.192 3.259 23.482 1.00 50.94 199 ASP A N 1
ATOM 1516 C CA . ASP A 1 199 ? -17.406 3.630 24.663 1.00 50.94 199 ASP A CA 1
ATOM 1517 C C . ASP A 1 199 ? -15.905 3.403 24.429 1.00 50.94 199 ASP A C 1
ATOM 1519 O O . ASP A 1 199 ? -15.075 4.218 24.825 1.00 50.94 199 ASP A O 1
ATOM 1523 N N . ALA A 1 200 ? -15.540 2.352 23.686 1.00 51.66 200 ALA A N 1
ATOM 1524 C CA . ALA A 1 200 ? -14.163 2.128 23.237 1.00 51.66 200 ALA A CA 1
ATOM 1525 C C . ALA A 1 200 ? -13.668 3.247 22.301 1.00 51.66 200 ALA A C 1
ATOM 1527 O O . ALA A 1 200 ? -12.502 3.644 22.336 1.00 51.66 200 ALA A O 1
ATOM 1528 N N . ILE A 1 201 ? -14.564 3.792 21.477 1.00 49.88 201 ILE A N 1
ATOM 1529 C CA . ILE A 1 201 ? -14.258 4.905 20.576 1.00 49.88 201 ILE A CA 1
ATOM 1530 C C . ILE A 1 201 ? -14.215 6.213 21.349 1.00 49.88 201 ILE A C 1
ATOM 1532 O O . ILE A 1 201 ? -13.288 6.981 21.135 1.00 49.88 201 ILE A O 1
ATOM 1536 N N . ASP A 1 202 ? -15.117 6.442 22.298 1.00 49.66 202 ASP A N 1
ATOM 1537 C CA . ASP A 1 202 ? -15.043 7.580 23.211 1.00 49.66 202 ASP A CA 1
ATOM 1538 C C . ASP A 1 202 ? -13.817 7.500 24.132 1.00 49.66 202 ASP A C 1
ATOM 1540 O O . ASP A 1 202 ? -13.312 8.534 24.547 1.00 49.66 202 ASP A O 1
ATOM 1544 N N . ALA A 1 203 ? -13.230 6.328 24.379 1.00 52.38 203 ALA A N 1
ATOM 1545 C CA . ALA A 1 203 ? -11.931 6.216 25.043 1.00 52.38 203 ALA A CA 1
ATOM 1546 C C . ALA A 1 203 ? -10.764 6.605 24.109 1.00 52.38 203 ALA A C 1
ATOM 1548 O O . ALA A 1 203 ? -9.875 7.366 24.501 1.00 52.38 203 ALA A O 1
ATOM 1549 N N . ILE A 1 204 ? -10.780 6.147 22.850 1.00 47.31 204 ILE A N 1
ATOM 1550 C CA . ILE A 1 204 ? -9.749 6.469 21.841 1.00 47.31 204 ILE A CA 1
ATOM 1551 C C . ILE A 1 204 ? -9.828 7.945 21.400 1.00 47.31 204 ILE A C 1
ATOM 1553 O O . ILE A 1 204 ? -8.804 8.598 21.188 1.00 47.31 204 ILE A O 1
ATOM 1557 N N . VAL A 1 205 ? -11.041 8.483 21.277 1.00 48.91 205 VAL A N 1
ATOM 1558 C CA . VAL A 1 205 ? -11.352 9.856 20.852 1.00 48.91 205 VAL A CA 1
ATOM 1559 C C . VAL A 1 205 ? -11.369 10.804 22.053 1.00 48.91 205 VAL A C 1
ATOM 1561 O O . VAL A 1 205 ? -10.794 11.889 21.986 1.00 48.91 205 VAL A O 1
ATOM 1564 N N . GLY A 1 206 ? -11.955 10.400 23.179 1.00 43.53 206 GLY A N 1
ATOM 1565 C CA . GLY A 1 206 ? -12.061 11.193 24.411 1.00 43.53 206 GLY A CA 1
ATOM 1566 C C . GLY A 1 206 ? -10.773 11.266 25.230 1.00 43.53 206 GLY A C 1
ATOM 1567 O O . GLY A 1 206 ? -10.609 12.210 26.001 1.00 43.53 206 GLY A O 1
ATOM 1568 N N . GLY A 1 207 ? -9.788 10.396 24.971 1.00 42.47 207 GLY A N 1
ATOM 1569 C CA . GLY A 1 207 ? -8.399 10.590 25.412 1.00 42.47 207 GLY A CA 1
ATOM 1570 C C . GLY A 1 207 ? -7.700 11.790 24.750 1.00 42.47 207 GLY A C 1
ATOM 1571 O O . GLY A 1 207 ? -6.629 12.217 25.182 1.00 42.47 207 GLY A O 1
ATOM 1572 N N . ARG A 1 208 ? -8.314 12.387 23.719 1.00 43.25 208 ARG A N 1
ATOM 1573 C CA . ARG A 1 208 ? -7.915 13.668 23.131 1.00 43.25 208 ARG A CA 1
ATOM 1574 C C . ARG A 1 208 ? -9.107 14.616 23.138 1.00 43.25 208 ARG A C 1
ATOM 1576 O O . ARG A 1 208 ? -9.739 14.869 22.117 1.00 43.25 208 ARG A O 1
ATOM 1583 N N . SER A 1 209 ? -9.357 15.181 24.318 1.00 39.41 209 SER A N 1
ATOM 1584 C CA . SER A 1 209 ? -10.182 16.372 24.561 1.00 39.41 209 SER A CA 1
ATOM 1585 C C . SER A 1 209 ? -9.739 17.556 23.684 1.00 39.41 209 SER A C 1
ATOM 1587 O O . SER A 1 209 ? -9.000 18.435 24.115 1.00 39.41 209 SER A O 1
ATOM 1589 N N . ALA A 1 210 ? -10.108 17.509 22.403 1.00 40.25 210 ALA A N 1
ATOM 1590 C CA . ALA A 1 210 ? -10.167 18.582 21.415 1.00 40.25 210 ALA A CA 1
ATOM 1591 C C . ALA A 1 210 ? -10.226 17.950 20.019 1.00 40.25 210 ALA A C 1
ATOM 1593 O O . ALA A 1 210 ? -9.200 17.786 19.368 1.00 40.25 210 ALA A O 1
ATOM 1594 N N . THR A 1 211 ? -11.419 17.620 19.527 1.00 42.91 211 THR A N 1
ATOM 1595 C CA . THR A 1 211 ? -11.878 18.062 18.197 1.00 42.91 211 THR A CA 1
ATOM 1596 C C . THR A 1 211 ? -13.271 17.504 17.915 1.00 42.91 211 THR A C 1
ATOM 1598 O O . THR A 1 211 ? -13.439 16.416 17.377 1.00 42.91 211 THR A O 1
ATOM 1601 N N . GLN A 1 212 ? -14.290 18.334 18.145 1.00 49.53 212 GLN A N 1
ATOM 1602 C CA . GLN A 1 212 ? -15.561 18.294 17.406 1.00 49.53 212 GLN A CA 1
ATOM 1603 C C . GLN A 1 212 ? -15.330 18.655 15.916 1.00 49.53 212 GLN A C 1
ATOM 1605 O O . GLN A 1 212 ? -15.957 19.555 15.363 1.00 49.53 212 GLN A O 1
ATOM 1610 N N . GLY A 1 213 ? -14.336 18.034 15.280 1.00 56.94 213 GLY A N 1
ATOM 1611 C CA . GLY A 1 213 ? -13.884 18.332 13.927 1.00 56.94 213 GLY A CA 1
ATOM 1612 C C . GLY A 1 213 ? -14.470 17.369 12.901 1.00 56.94 213 GLY A C 1
ATOM 1613 O O . GLY A 1 213 ? -15.031 16.328 13.243 1.00 56.94 213 GLY A O 1
ATOM 1614 N N . ALA A 1 214 ? -14.286 17.696 11.622 1.00 58.00 214 ALA A N 1
ATOM 1615 C CA . ALA A 1 214 ? -14.694 16.857 10.495 1.00 58.00 214 ALA A CA 1
ATOM 1616 C C . ALA A 1 214 ? -14.202 15.399 10.611 1.00 58.00 214 ALA A C 1
ATOM 1618 O O . ALA A 1 214 ? -14.911 14.495 10.188 1.00 58.00 214 ALA A O 1
ATOM 1619 N N . ALA A 1 215 ? -13.054 15.159 11.255 1.00 58.62 215 ALA A N 1
ATOM 1620 C CA . ALA A 1 215 ? -12.516 13.821 11.500 1.00 58.62 215 ALA A CA 1
ATOM 1621 C C . ALA A 1 215 ? -13.406 12.957 12.415 1.00 58.62 215 ALA A C 1
ATOM 1623 O O . ALA A 1 215 ? -13.623 11.789 12.113 1.00 58.62 215 ALA A O 1
ATOM 1624 N N . ALA A 1 216 ? -13.980 13.523 13.482 1.00 65.06 216 ALA A N 1
ATOM 1625 C CA . ALA A 1 216 ? -14.899 12.795 14.363 1.00 65.06 216 ALA A CA 1
ATOM 1626 C C . ALA A 1 216 ? -16.233 12.491 13.659 1.00 65.06 216 ALA A C 1
ATOM 1628 O O . ALA A 1 216 ? -16.799 11.411 13.814 1.00 65.06 216 ALA A O 1
ATOM 1629 N N . ARG A 1 217 ? -16.711 13.419 12.816 1.00 70.44 217 ARG A N 1
ATOM 1630 C CA . ARG A 1 217 ? -17.905 13.204 11.980 1.00 70.44 217 ARG A CA 1
ATOM 1631 C C . ARG A 1 217 ? -17.669 12.135 10.917 1.00 70.44 217 ARG A C 1
ATOM 1633 O O . ARG A 1 217 ? -18.537 11.296 10.714 1.00 70.44 217 ARG A O 1
ATOM 1640 N N . LEU A 1 218 ? -16.498 12.151 10.280 1.00 72.06 218 LEU A N 1
ATOM 1641 C CA . LEU A 1 218 ? -16.093 11.140 9.309 1.00 72.06 218 LEU A CA 1
ATOM 1642 C C . LEU A 1 218 ? -15.941 9.772 9.980 1.00 72.06 218 LEU A C 1
ATOM 1644 O O . LEU A 1 218 ? -16.441 8.793 9.444 1.00 72.06 218 LEU A O 1
ATOM 1648 N N . GLY A 1 219 ? -15.344 9.713 11.174 1.00 71.69 219 GLY A N 1
ATOM 1649 C CA . GLY A 1 219 ? -15.272 8.494 11.980 1.00 71.69 219 GLY A CA 1
ATOM 1650 C C . GLY A 1 219 ? -16.660 7.917 12.261 1.00 71.69 219 GLY A C 1
ATOM 1651 O O . GLY A 1 219 ? -16.937 6.782 11.888 1.00 71.69 219 GLY A O 1
ATOM 1652 N N . ASN A 1 220 ? -17.572 8.725 12.808 1.00 73.88 220 ASN A N 1
ATOM 1653 C CA . ASN A 1 220 ? -18.949 8.292 13.076 1.00 73.88 220 ASN A CA 1
ATOM 1654 C C . ASN A 1 220 ? -19.719 7.890 11.806 1.00 73.88 220 ASN A C 1
ATOM 1656 O O . ASN A 1 220 ? -20.504 6.945 11.844 1.00 73.88 220 ASN A O 1
ATOM 1660 N N . PHE A 1 221 ? -19.493 8.574 10.680 1.00 78.69 221 PHE A N 1
ATOM 1661 C CA . PHE A 1 221 ? -20.107 8.239 9.393 1.00 78.69 221 PHE A CA 1
ATOM 1662 C C . PHE A 1 221 ? -19.574 6.929 8.798 1.00 78.69 221 PHE A C 1
ATOM 1664 O O . PHE A 1 221 ? -20.342 6.135 8.257 1.00 78.69 221 PHE A O 1
ATOM 1671 N N . LEU A 1 222 ? -18.268 6.679 8.910 1.00 75.19 222 LEU A N 1
ATOM 1672 C CA . LEU A 1 222 ? -17.671 5.418 8.483 1.00 75.19 222 LEU A CA 1
ATOM 1673 C C . LEU A 1 222 ? -18.232 4.271 9.326 1.00 75.19 222 LEU A C 1
ATOM 1675 O O . LEU A 1 222 ? -18.723 3.290 8.771 1.00 75.19 222 LEU A O 1
ATOM 1679 N N . LEU A 1 223 ? -18.278 4.430 10.649 1.00 72.69 223 LEU A N 1
ATOM 1680 C CA . LEU A 1 223 ? -18.794 3.407 11.564 1.00 72.69 223 LEU A CA 1
ATOM 1681 C C . LEU A 1 223 ? -20.278 3.092 11.343 1.00 72.69 223 LEU A C 1
ATOM 1683 O O . LEU A 1 223 ? -20.686 1.945 11.514 1.00 72.69 223 LEU A O 1
ATOM 1687 N N . SER A 1 224 ? -21.085 4.074 10.924 1.00 79.31 224 SER A N 1
ATOM 1688 C CA . SER A 1 224 ? -22.483 3.823 10.551 1.00 79.31 224 SER A CA 1
ATOM 1689 C C . SER A 1 224 ? -22.623 3.046 9.234 1.00 79.31 224 SER A C 1
ATOM 1691 O O . SER A 1 224 ? -23.652 2.410 9.005 1.00 79.31 224 SER A O 1
ATOM 1693 N N . HIS A 1 225 ? -21.572 3.005 8.408 1.00 82.00 225 HIS A N 1
ATOM 1694 C CA . HIS A 1 225 ? -21.521 2.286 7.137 1.00 82.00 225 HIS A CA 1
ATOM 1695 C C . HIS A 1 225 ? -20.420 1.216 7.145 1.00 82.00 225 HIS A C 1
ATOM 1697 O O . HIS A 1 225 ? -19.343 1.393 6.577 1.00 82.00 225 HIS A O 1
ATOM 1703 N N . ARG A 1 226 ? -20.711 0.048 7.733 1.00 82.69 226 ARG A N 1
ATOM 1704 C CA . ARG A 1 226 ? -19.763 -1.083 7.855 1.00 82.69 226 ARG A CA 1
ATOM 1705 C C . ARG A 1 226 ? -19.033 -1.469 6.557 1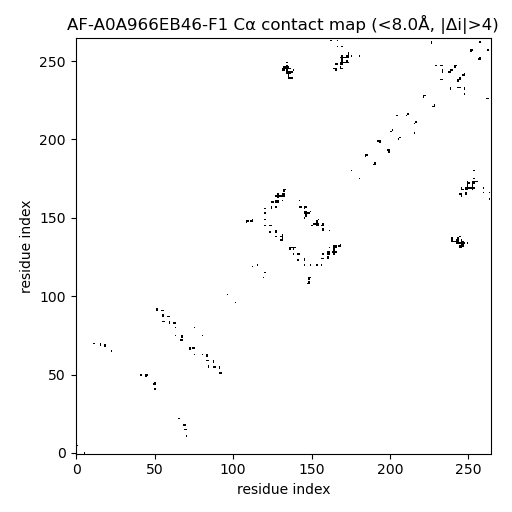.00 82.69 226 ARG A C 1
ATOM 1707 O O . ARG A 1 226 ? -17.837 -1.732 6.594 1.00 82.69 226 ARG A O 1
ATOM 1714 N N . TYR A 1 227 ? -19.723 -1.471 5.413 1.00 83.88 227 TYR A N 1
ATOM 1715 C CA . TYR A 1 227 ? -19.126 -1.803 4.109 1.00 83.88 227 TYR A CA 1
ATOM 1716 C C . TYR A 1 227 ? -18.235 -0.674 3.574 1.00 83.88 227 TYR A C 1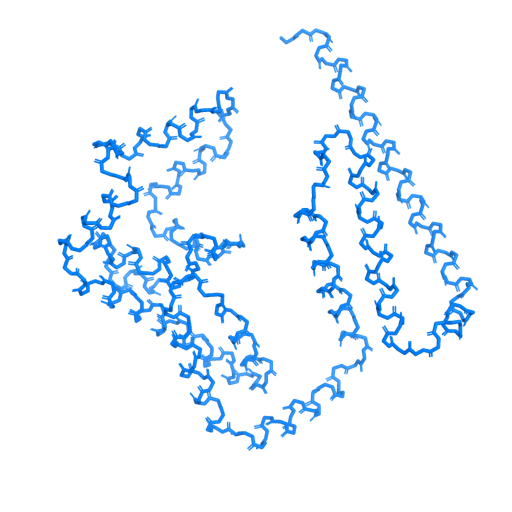
ATOM 1718 O O . TYR A 1 227 ? -17.198 -0.934 2.974 1.00 83.88 227 TYR A O 1
ATOM 1726 N N . LEU A 1 228 ? -18.585 0.583 3.861 1.00 84.12 228 LEU A N 1
ATOM 1727 C CA . LEU A 1 228 ? -17.744 1.726 3.515 1.00 84.12 228 LEU A CA 1
ATOM 1728 C C . LEU A 1 228 ? -16.478 1.755 4.376 1.00 84.12 228 LEU A C 1
ATOM 1730 O O . LEU A 1 228 ? -15.394 1.989 3.854 1.00 84.12 228 LEU A O 1
ATOM 1734 N N . THR A 1 229 ? -16.600 1.465 5.676 1.00 83.62 229 THR A N 1
ATOM 1735 C CA . THR A 1 229 ? -15.437 1.294 6.560 1.00 83.62 229 THR A CA 1
ATOM 1736 C C . THR A 1 229 ? -14.502 0.226 6.016 1.00 83.62 229 THR A C 1
ATOM 1738 O O . THR A 1 229 ? -13.306 0.470 5.923 1.00 83.62 229 THR A O 1
ATOM 1741 N N . LEU A 1 230 ? -15.038 -0.923 5.598 1.00 84.44 230 LEU A N 1
ATOM 1742 C CA . LEU A 1 230 ? -14.245 -1.985 4.989 1.00 84.44 230 LEU A CA 1
ATOM 1743 C C . LEU A 1 230 ? -13.516 -1.509 3.724 1.00 84.44 230 LEU A C 1
ATOM 1745 O O . LEU A 1 230 ? -12.305 -1.700 3.615 1.00 84.44 230 LEU A O 1
ATOM 1749 N N . ALA A 1 231 ? -14.230 -0.859 2.801 1.00 85.69 231 ALA A N 1
ATOM 1750 C CA . ALA A 1 231 ? -13.644 -0.326 1.574 1.00 85.69 231 ALA A CA 1
ATOM 1751 C C . ALA A 1 231 ? -12.511 0.669 1.874 1.00 85.69 231 ALA A C 1
ATOM 1753 O O . ALA A 1 231 ? -11.448 0.607 1.258 1.00 85.69 231 ALA A O 1
ATOM 1754 N N . VAL A 1 232 ? -12.699 1.541 2.867 1.00 84.56 232 VAL A N 1
ATOM 1755 C CA . VAL A 1 232 ? -11.664 2.473 3.323 1.00 84.56 232 VAL A CA 1
ATOM 1756 C C . VAL A 1 232 ? -10.490 1.715 3.945 1.00 84.56 232 VAL A C 1
ATOM 1758 O O . VAL A 1 232 ? -9.359 1.929 3.530 1.00 84.56 232 VAL A O 1
ATOM 1761 N N . CYS A 1 233 ? -10.723 0.784 4.870 1.00 84.94 233 CYS A N 1
ATOM 1762 C CA . CYS A 1 233 ? -9.665 0.001 5.515 1.00 84.94 233 CYS A CA 1
ATOM 1763 C C . CYS A 1 233 ? -8.798 -0.774 4.516 1.00 84.94 233 CYS A C 1
ATOM 1765 O O . CYS A 1 233 ? -7.581 -0.805 4.677 1.00 84.94 233 CYS A O 1
ATOM 1767 N N . LEU A 1 234 ? -9.398 -1.359 3.477 1.00 84.62 234 LEU A N 1
ATOM 1768 C CA . LEU A 1 234 ? -8.661 -2.080 2.438 1.00 84.62 234 LEU A CA 1
ATOM 1769 C C . LEU A 1 234 ? -7.815 -1.150 1.562 1.00 84.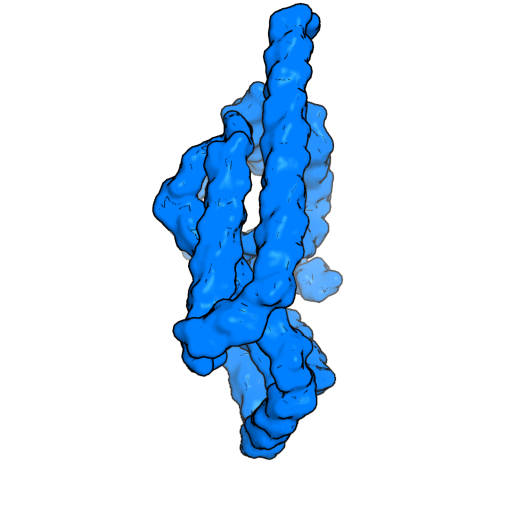62 234 LEU A C 1
ATOM 1771 O O . LEU A 1 234 ? -6.733 -1.543 1.142 1.00 84.62 234 LEU A O 1
ATOM 1775 N N . ASN A 1 235 ? -8.264 0.082 1.320 1.00 84.12 235 ASN A N 1
ATOM 1776 C CA . ASN A 1 235 ? -7.567 1.034 0.449 1.00 84.12 235 ASN A CA 1
ATOM 1777 C C . ASN A 1 235 ? -6.674 2.032 1.205 1.00 84.12 235 ASN A C 1
ATOM 1779 O O . ASN A 1 235 ? -5.969 2.825 0.580 1.00 84.12 235 ASN A O 1
ATOM 1783 N N . LEU A 1 236 ? -6.685 2.022 2.541 1.00 79.94 236 LEU A N 1
ATOM 1784 C CA . LEU A 1 236 ? -5.857 2.921 3.338 1.00 79.94 236 LEU A CA 1
ATOM 1785 C C . LEU A 1 236 ? -4.366 2.554 3.213 1.00 79.94 236 LEU A C 1
ATOM 1787 O O . LEU A 1 236 ? -3.995 1.391 3.417 1.00 79.94 236 LEU A O 1
ATOM 1791 N N . PRO A 1 237 ? -3.479 3.536 2.963 1.00 67.38 237 PRO A N 1
ATOM 1792 C CA . PRO A 1 237 ? -2.044 3.299 3.024 1.00 67.38 237 PRO A CA 1
ATOM 1793 C C . PRO A 1 237 ? -1.658 2.880 4.448 1.00 67.38 237 PRO A C 1
ATOM 1795 O O . PRO A 1 237 ? -2.033 3.528 5.424 1.00 67.38 237 PRO A O 1
ATOM 1798 N N . GLY A 1 238 ? -0.917 1.777 4.570 1.00 68.69 238 GLY A N 1
ATOM 1799 C CA . GLY A 1 238 ? -0.551 1.203 5.869 1.00 68.69 238 GLY A CA 1
ATOM 1800 C C . GLY A 1 238 ? -1.574 0.221 6.453 1.00 68.69 238 GLY A C 1
ATOM 1801 O O . GLY A 1 238 ? -1.450 -0.141 7.623 1.00 68.69 238 GLY A O 1
ATOM 1802 N N . ASN A 1 239 ? -2.541 -0.262 5.660 1.00 80.94 239 ASN A N 1
ATOM 1803 C CA . ASN A 1 239 ? -3.457 -1.337 6.067 1.00 80.94 239 ASN A CA 1
ATOM 1804 C C . ASN A 1 239 ? -2.729 -2.596 6.595 1.00 80.94 239 ASN A C 1
ATOM 1806 O O . ASN A 1 239 ? -3.280 -3.300 7.436 1.00 80.94 239 ASN A O 1
ATOM 1810 N N . SER A 1 240 ? -1.469 -2.831 6.204 1.00 74.12 240 SER A N 1
ATOM 1811 C CA . SER A 1 240 ? -0.603 -3.910 6.702 1.00 74.12 240 SER A CA 1
ATOM 1812 C C . SER A 1 240 ? -0.437 -3.892 8.224 1.00 74.12 240 SER A C 1
ATOM 1814 O O . SER A 1 240 ? -0.350 -4.951 8.840 1.00 74.12 240 SER A O 1
ATOM 1816 N N . VAL A 1 241 ? -0.476 -2.707 8.850 1.00 69.88 241 VAL A N 1
ATOM 1817 C CA . VAL A 1 241 ? -0.427 -2.552 10.318 1.00 69.88 241 VAL A CA 1
ATOM 1818 C C . VAL A 1 241 ? -1.672 -3.147 10.984 1.00 69.88 241 VAL A C 1
ATOM 1820 O O . VAL A 1 241 ? -1.588 -3.689 12.081 1.00 69.88 241 VAL A O 1
ATOM 1823 N N . LEU A 1 242 ? -2.818 -3.096 10.301 1.00 66.19 242 LEU A N 1
ATOM 1824 C CA . LEU A 1 242 ? -4.085 -3.691 10.735 1.00 66.19 242 LEU A CA 1
ATOM 1825 C C . LEU A 1 242 ? -4.239 -5.157 10.286 1.00 66.19 242 LEU A C 1
ATOM 1827 O O . LEU A 1 242 ? -5.307 -5.739 10.461 1.00 66.19 242 LEU A O 1
ATOM 1831 N N . GLY A 1 243 ? -3.197 -5.757 9.700 1.00 74.94 243 GLY A N 1
ATOM 1832 C CA . GLY A 1 243 ? -3.237 -7.115 9.154 1.00 74.94 243 GLY A CA 1
ATOM 1833 C C . GLY A 1 243 ? -3.289 -7.198 7.630 1.00 74.94 243 GLY A C 1
ATOM 1834 O O . GLY A 1 243 ? -3.357 -8.302 7.095 1.00 74.94 243 GLY A O 1
ATOM 1835 N N . GLY A 1 244 ? -3.222 -6.073 6.919 1.00 85.12 244 GLY A N 1
ATOM 1836 C CA . GLY A 1 244 ? -3.273 -6.030 5.456 1.00 85.12 244 GLY A CA 1
ATOM 1837 C C . GLY A 1 244 ? -4.639 -6.442 4.912 1.00 85.12 244 GLY A C 1
ATOM 1838 O O . GLY A 1 244 ? -5.608 -6.574 5.661 1.00 85.12 244 GLY A O 1
ATOM 1839 N N . GLY A 1 245 ? -4.719 -6.680 3.602 1.00 86.38 245 GLY A N 1
ATOM 1840 C CA . GLY A 1 245 ? -5.954 -7.148 2.966 1.00 86.38 245 GLY A CA 1
ATOM 1841 C C . GLY A 1 245 ? -6.469 -8.460 3.571 1.00 86.38 245 GLY A C 1
ATOM 1842 O O . GLY A 1 245 ? -7.623 -8.530 3.992 1.00 86.38 245 GLY A O 1
ATOM 1843 N N . GLY A 1 246 ? -5.597 -9.468 3.691 1.00 87.38 246 GLY A N 1
ATOM 1844 C CA . GLY A 1 246 ? -5.940 -10.779 4.250 1.00 87.38 246 GLY A CA 1
ATOM 1845 C C . GLY A 1 246 ? -6.366 -10.732 5.718 1.00 87.38 246 GLY A C 1
ATOM 1846 O O . GLY A 1 246 ? -7.339 -11.378 6.097 1.00 87.38 246 GLY A O 1
ATOM 1847 N N . GLY A 1 247 ? -5.709 -9.921 6.553 1.00 86.38 247 GLY A N 1
ATOM 1848 C CA . GLY A 1 247 ? -6.085 -9.766 7.961 1.00 86.38 247 GLY A CA 1
ATOM 1849 C C . GLY A 1 247 ? -7.429 -9.068 8.142 1.00 86.38 247 GLY A C 1
ATOM 1850 O O . GLY A 1 247 ? -8.251 -9.528 8.932 1.00 86.38 247 GLY A O 1
ATOM 1851 N N . ILE A 1 248 ? -7.700 -8.017 7.363 1.00 87.69 248 ILE A N 1
ATOM 1852 C CA . ILE A 1 248 ? -9.008 -7.348 7.364 1.00 87.69 248 ILE A CA 1
ATOM 1853 C C . ILE A 1 248 ? -10.101 -8.324 6.897 1.00 87.69 248 ILE A C 1
ATOM 1855 O O . ILE A 1 248 ? -11.141 -8.439 7.545 1.00 87.69 248 ILE A O 1
ATOM 1859 N N . ALA A 1 249 ? -9.848 -9.084 5.826 1.00 89.81 249 ALA A N 1
ATOM 1860 C CA . ALA A 1 249 ? -10.751 -10.124 5.332 1.00 89.81 249 ALA A CA 1
ATOM 1861 C C . ALA A 1 249 ? -11.038 -11.202 6.390 1.00 89.81 249 ALA A C 1
ATOM 1863 O O . ALA A 1 249 ? -12.195 -11.564 6.621 1.00 89.81 249 ALA A O 1
ATOM 1864 N N . ALA A 1 250 ? -9.996 -11.664 7.082 1.00 87.50 250 ALA A N 1
ATOM 1865 C CA . ALA A 1 250 ? -10.108 -12.646 8.148 1.00 87.50 250 ALA A CA 1
ATOM 1866 C C . ALA A 1 250 ? -10.901 -12.105 9.349 1.00 87.50 250 ALA A C 1
ATOM 1868 O O . ALA A 1 250 ? -11.764 -12.801 9.878 1.00 87.50 250 ALA A O 1
ATOM 1869 N N . LEU A 1 251 ? -10.686 -10.851 9.759 1.00 85.75 251 LEU A N 1
ATOM 1870 C CA . LEU A 1 251 ? -11.475 -10.215 10.822 1.00 85.75 251 LEU A CA 1
ATOM 1871 C C . LEU A 1 251 ? -12.956 -10.104 10.436 1.00 85.75 251 LEU A C 1
ATOM 1873 O O . LEU A 1 251 ? -13.831 -10.407 11.250 1.00 85.75 251 LEU A O 1
ATOM 1877 N N . CYS A 1 252 ? -13.254 -9.749 9.183 1.00 86.50 252 CYS A N 1
ATOM 1878 C CA . CYS A 1 252 ? -14.620 -9.753 8.662 1.00 86.50 252 CYS A CA 1
ATOM 1879 C C . CYS A 1 252 ? -15.252 -11.153 8.724 1.00 86.50 252 CYS A C 1
ATOM 1881 O O . CYS A 1 252 ? -16.387 -11.276 9.195 1.00 86.50 252 CYS A O 1
ATOM 1883 N N . GLY A 1 253 ? -14.518 -12.195 8.318 1.00 85.12 253 GLY A N 1
ATOM 1884 C CA . GLY A 1 253 ? -14.959 -13.593 8.378 1.00 85.12 253 GLY A CA 1
ATOM 1885 C C . GLY A 1 253 ? -15.209 -14.084 9.807 1.00 85.12 253 GLY A C 1
ATOM 1886 O O . GLY A 1 253 ? -16.270 -14.640 10.099 1.00 85.12 253 GLY A O 1
ATOM 1887 N N . LEU A 1 254 ? -14.283 -13.791 10.727 1.00 83.44 254 LEU A N 1
ATOM 1888 C CA . LEU A 1 254 ? -14.399 -14.112 12.154 1.00 83.44 254 LEU A CA 1
ATOM 1889 C C . LEU A 1 254 ? -15.590 -13.407 12.811 1.00 83.44 254 LEU A C 1
ATOM 1891 O O . LEU A 1 254 ? -16.258 -14.000 13.656 1.00 83.44 254 LEU A O 1
ATOM 1895 N N . SER A 1 255 ? -15.872 -12.158 12.422 1.00 82.06 255 SER A N 1
ATOM 1896 C CA . SER A 1 255 ? -16.978 -11.379 12.991 1.00 82.06 255 SER A CA 1
ATOM 1897 C C . SER A 1 255 ? -18.352 -11.970 12.665 1.00 82.06 255 SER A C 1
ATOM 1899 O O . SER A 1 255 ? -19.302 -11.763 13.416 1.00 82.06 255 SER A O 1
ATOM 1901 N N . ARG A 1 256 ? -18.481 -12.669 11.523 1.00 79.81 256 ARG A N 1
ATOM 1902 C CA . ARG A 1 256 ? -19.752 -13.148 10.942 1.00 79.81 256 ARG A CA 1
ATOM 1903 C C . ARG A 1 256 ? -20.818 -12.058 10.729 1.00 79.81 256 ARG A C 1
ATOM 1905 O O . ARG A 1 256 ? -21.963 -12.373 10.422 1.00 79.81 256 ARG A O 1
ATOM 1912 N N . GLN A 1 257 ? -20.460 -10.776 10.850 1.00 79.62 257 GLN A N 1
ATOM 1913 C CA . GLN A 1 257 ? -21.376 -9.641 10.670 1.00 79.62 257 GLN A CA 1
ATOM 1914 C C . GLN A 1 257 ? -21.526 -9.207 9.203 1.00 79.62 257 GLN A C 1
ATOM 1916 O O . GLN A 1 257 ? -22.408 -8.404 8.873 1.00 79.62 257 GLN A O 1
ATOM 1921 N N . PHE A 1 258 ? -20.659 -9.716 8.328 1.00 82.19 258 PHE A N 1
ATOM 1922 C CA . PHE A 1 258 ? -20.639 -9.434 6.897 1.00 82.19 258 PHE A CA 1
ATOM 1923 C C . PHE A 1 258 ? -21.106 -10.666 6.135 1.00 82.19 258 PHE A C 1
ATOM 1925 O O . PHE A 1 258 ? -20.645 -11.766 6.422 1.00 82.19 258 PHE A O 1
ATOM 1932 N N . HIS A 1 259 ? -21.997 -10.485 5.161 1.00 84.88 259 HIS A N 1
ATOM 1933 C CA . HIS A 1 259 ? -22.392 -11.553 4.246 1.00 84.88 259 HIS A CA 1
ATOM 1934 C C . HIS A 1 259 ? -21.414 -11.592 3.071 1.00 84.88 259 HIS A C 1
ATOM 1936 O O . HIS A 1 259 ? -21.191 -10.549 2.458 1.00 84.88 259 HIS A O 1
ATOM 1942 N N . TRP A 1 260 ? -20.885 -12.768 2.721 1.00 86.19 260 TRP A N 1
ATOM 1943 C CA . TRP A 1 260 ? -19.830 -12.915 1.706 1.00 86.19 260 TRP A CA 1
ATOM 1944 C C . TRP A 1 260 ? -20.128 -12.183 0.383 1.00 86.19 260 TRP A C 1
ATOM 1946 O O . TRP A 1 260 ? -19.309 -11.395 -0.076 1.00 86.19 260 TRP A O 1
ATOM 1956 N N . TRP A 1 261 ? -21.337 -12.324 -0.176 1.00 86.81 261 TRP A N 1
ATOM 1957 C CA . TRP A 1 261 ? -21.710 -11.607 -1.407 1.00 86.81 261 TRP A CA 1
ATOM 1958 C C . TRP A 1 261 ? -21.549 -10.086 -1.331 1.00 86.81 261 TRP A C 1
ATOM 1960 O O . TRP A 1 261 ? -21.079 -9.480 -2.281 1.00 86.81 261 TRP A O 1
ATOM 1970 N N . ARG A 1 262 ? -21.906 -9.466 -0.201 1.00 85.31 262 ARG A N 1
ATOM 1971 C CA . ARG A 1 262 ? -21.765 -8.012 -0.003 1.00 85.31 262 ARG A CA 1
ATOM 1972 C C . ARG A 1 262 ? -20.362 -7.602 0.436 1.00 85.31 262 ARG A C 1
ATOM 1974 O O . ARG A 1 262 ? -20.090 -6.420 0.555 1.00 85.31 262 ARG A O 1
ATOM 1981 N N . TYR A 1 263 ? -19.529 -8.569 0.800 1.00 85.00 263 TYR A N 1
ATOM 1982 C CA . TYR A 1 263 ? -18.129 -8.340 1.121 1.00 85.00 263 TYR A CA 1
ATOM 1983 C C . TYR A 1 263 ? -17.283 -8.258 -0.158 1.00 85.00 263 TYR A C 1
ATOM 1985 O O . TYR A 1 263 ? -16.354 -7.461 -0.214 1.00 85.00 263 TYR A O 1
ATOM 1993 N N . VAL A 1 264 ? -17.604 -9.081 -1.164 1.00 83.50 264 VAL A N 1
ATOM 1994 C CA . VAL A 1 264 ? -16.886 -9.117 -2.450 1.00 83.50 264 VAL A CA 1
ATOM 1995 C C . VAL A 1 264 ? -17.334 -8.008 -3.414 1.00 83.50 264 VAL A C 1
ATOM 1997 O O . VAL A 1 264 ? -16.520 -7.554 -4.214 1.00 83.50 264 VAL A O 1
ATOM 2000 N N . LEU A 1 265 ? -18.609 -7.603 -3.350 1.00 76.56 265 LEU A N 1
ATOM 2001 C CA . LEU A 1 265 ? -19.194 -6.492 -4.119 1.00 76.56 265 LEU A CA 1
ATOM 2002 C C . LEU A 1 265 ? -18.845 -5.129 -3.514 1.00 76.56 265 LEU A C 1
ATOM 2004 O O . LEU A 1 265 ? -18.526 -4.218 -4.308 1.00 76.56 265 LEU A O 1
#

pLDDT: mean 77.55, std 12.55, range [39.41, 95.5]

Sequence (265 aa):
MTQARRRAKLILCLRVVLTVIAWVAFIVYAHHLSHAYLGEIKSALGSKPTQVIAQIVVLSALVYFIMLSLPFLPNLGVRGVSVLAMWSIILVSGHQLSHEGFHQLRDILASASGEIGIYGLSLGALAYVLVLALPFVPGVEIGLLLMILFGREGVIVAYVATIVGLSLAYLVAQTVPYRITLKWMNKLGLSDATDNPKDAIDAIVGGRSATQGAAARLGNFLLSHRYLTLAVCLNLPGNSVLGGGGGIAALCGLSRQFHWWRYVL

Secondary structure (DSSP, 8-state):
--HHHHHHHHHHHHHHHHHHHHHHHHHHHHHHHHHHTHHHHHHHH-SHHHHHHHHHHHHHHHHHHHHHH-TTSPP--HHHHHHHHHHHHHHHHHHHHHHS-HHHHHHHHHHHHHHHHHHHHHHHHHHHHHHHHSTT---HHHHHHHHHHHHHHHHHHHHHHHHHHHHHHHHHHHHS-HHHHHHHHHHTTGGGS-S-HHHHHHHHHHTS----SHHHHHHHHHHH-HHHHHHHHHHSTTGGGGTHHHHHHHHHHHH--S-HHHHH-

Solvent-accessible surface area (backbone atoms only — not comparable to full-atom values): 14261 Å² total; per-residue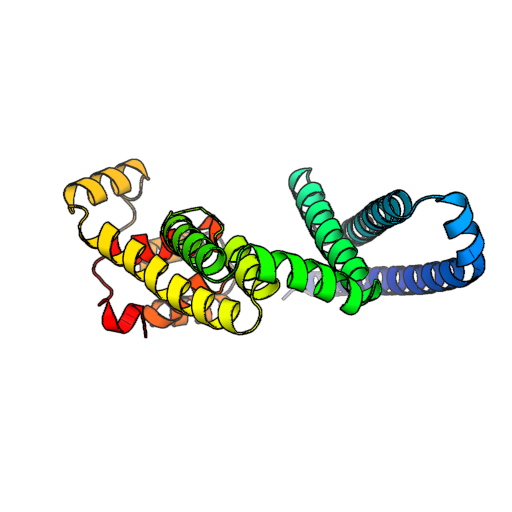 (Å²): 137,61,73,66,62,54,52,53,51,49,54,51,50,51,52,52,51,53,49,52,52,52,50,53,52,48,50,53,49,52,51,55,51,46,66,77,40,44,68,60,54,51,61,72,44,69,48,72,70,53,46,52,52,50,50,32,53,52,51,32,50,51,53,49,52,54,47,71,69,37,93,84,54,76,82,73,49,73,69,50,51,51,53,45,44,52,51,28,46,54,53,49,51,52,52,50,58,66,66,71,38,66,61,62,58,45,52,56,33,49,52,52,37,62,73,46,40,71,64,41,54,52,52,52,38,52,51,36,19,56,41,24,26,34,56,54,36,81,33,63,64,52,37,51,49,37,27,68,46,50,38,74,60,16,44,55,48,33,54,53,28,49,56,50,9,31,48,47,16,18,51,58,29,47,70,53,54,68,70,57,53,52,53,50,37,50,73,70,66,55,74,74,66,51,104,41,77,63,56,59,45,48,50,70,49,56,75,48,90,79,60,102,39,72,66,53,54,49,49,54,53,32,66,76,32,64,66,57,36,48,56,48,50,66,68,40,89,67,27,41,81,71,16,14,59,6,22,48,26,22,51,45,20,58,65,64,81,57,56,68,74,71,68,78,104

Radius of gyration: 24.91 Å; Cα contacts (8 Å, |Δi|>4): 195; chains: 1; bounding box: 56×60×53 Å

Foldseek 3Di:
DDPVVVVVVVVLVVQLVVLVVVLVVVVVVVVVVCVVCVPVVPVVLPDPVSVLVVQLVVQLVSVLVSQVSRPPHDRDDPVNSVVSSVVSNVVSVVVVCVPVDPVVVVVVLVVVCVVCDPVVLVVLLVVLLQQQLFFLRPSVVSLVVQCSNVPPVSPVSSVVSLLNSLLNLLQVLLPDDLVVVVVVCVVVVVPPVDPDPVVNVCVVPVVDPDDPDPVVVVVVVLVVPVLSVLVCLQPPPPVSVCGHSNNSSSVNNNVVPDDSVSNSD

Mean predicted aligned error: 15.35 Å